Protein AF-A0A1G0CFB4-F1 (afdb_monomer_lite)

Structure (mmCIF, N/CA/C/O backbone):
data_AF-A0A1G0CFB4-F1
#
_entry.id   AF-A0A1G0CFB4-F1
#
loop_
_atom_site.group_PDB
_atom_site.id
_atom_site.type_symbol
_atom_site.label_atom_id
_atom_site.label_alt_id
_atom_site.label_comp_id
_atom_site.label_asym_id
_atom_site.label_entity_id
_atom_site.label_seq_id
_atom_site.pdbx_PDB_ins_code
_atom_site.Cartn_x
_atom_site.Cartn_y
_atom_site.Cartn_z
_atom_site.occupancy
_atom_site.B_iso_or_equiv
_atom_site.auth_seq_id
_atom_site.auth_comp_id
_atom_site.auth_asym_id
_atom_site.auth_atom_id
_atom_site.pdbx_PDB_model_num
ATOM 1 N N . MET A 1 1 ? 103.412 16.098 -111.604 1.00 54.41 1 MET A N 1
ATOM 2 C CA . MET A 1 1 ? 102.374 15.619 -110.676 1.00 54.41 1 MET A CA 1
ATOM 3 C C . MET A 1 1 ? 103.086 14.832 -109.592 1.00 54.41 1 MET A C 1
ATOM 5 O O . MET A 1 1 ? 103.770 13.873 -109.934 1.00 54.41 1 MET A O 1
ATOM 9 N N . THR A 1 2 ? 103.055 15.307 -108.349 1.00 63.88 2 THR A N 1
ATOM 10 C CA . THR A 1 2 ? 103.780 14.703 -107.213 1.00 63.88 2 THR A CA 1
ATOM 11 C C . THR A 1 2 ? 102.945 13.594 -106.557 1.00 63.88 2 THR A C 1
ATOM 13 O O . THR A 1 2 ? 101.726 13.545 -106.716 1.00 63.88 2 THR A O 1
ATOM 16 N N . GLU A 1 3 ? 103.589 12.658 -105.855 1.00 67.25 3 GLU A N 1
ATOM 17 C CA . GLU A 1 3 ? 102.940 11.480 -105.245 1.00 67.25 3 GLU A CA 1
ATOM 18 C C . GLU A 1 3 ? 101.782 11.855 -104.296 1.00 67.25 3 GLU A C 1
ATOM 20 O O . GLU A 1 3 ? 100.739 11.194 -104.272 1.00 67.25 3 GLU A O 1
ATOM 25 N N . ASP A 1 4 ? 101.915 12.990 -103.607 1.00 60.09 4 ASP A N 1
ATOM 26 C CA . ASP A 1 4 ? 100.883 13.546 -102.729 1.00 60.09 4 ASP A CA 1
ATOM 27 C C . ASP A 1 4 ? 99.649 14.047 -103.489 1.00 60.09 4 ASP A C 1
ATOM 29 O O . ASP A 1 4 ? 98.517 13.820 -103.054 1.00 60.09 4 ASP A O 1
ATOM 33 N N . GLU A 1 5 ? 99.822 14.648 -104.670 1.00 69.06 5 GLU A N 1
ATOM 34 C CA . GLU A 1 5 ? 98.694 15.052 -105.520 1.00 69.06 5 GLU A CA 1
ATOM 35 C C . GLU A 1 5 ? 97.897 13.829 -105.992 1.00 69.06 5 GLU A C 1
ATOM 37 O O . GLU A 1 5 ? 96.669 13.875 -106.075 1.00 69.06 5 GLU A O 1
ATOM 42 N N . LEU A 1 6 ? 98.584 12.712 -106.246 1.00 73.88 6 LEU A N 1
ATOM 43 C CA . LEU A 1 6 ? 97.991 11.439 -106.659 1.00 73.88 6 LEU A CA 1
ATOM 44 C C . LEU A 1 6 ? 97.187 10.787 -105.525 1.00 73.88 6 LEU A C 1
ATOM 46 O O . LEU A 1 6 ? 96.064 10.326 -105.751 1.00 73.88 6 LEU A O 1
ATOM 50 N N . ARG A 1 7 ? 97.716 10.808 -104.295 1.00 67.12 7 ARG A N 1
ATOM 51 C CA . ARG A 1 7 ? 97.017 10.316 -103.095 1.00 67.12 7 ARG A CA 1
ATOM 52 C C . ARG A 1 7 ? 95.783 11.142 -102.758 1.00 67.12 7 ARG A C 1
ATOM 54 O O . ARG A 1 7 ? 94.729 10.566 -102.495 1.00 67.12 7 ARG A O 1
ATOM 61 N N . ILE A 1 8 ? 95.876 12.470 -102.826 1.00 69.25 8 ILE A N 1
ATOM 62 C CA . ILE A 1 8 ? 94.733 13.361 -102.581 1.00 69.25 8 ILE A CA 1
ATOM 63 C C . ILE A 1 8 ? 93.640 13.139 -103.632 1.00 69.25 8 ILE A C 1
ATOM 65 O O . ILE A 1 8 ? 92.456 13.114 -103.294 1.00 69.25 8 ILE A O 1
ATOM 69 N N . LYS A 1 9 ? 94.012 12.915 -104.898 1.00 75.31 9 LYS A N 1
ATOM 70 C CA . LYS A 1 9 ? 93.048 12.603 -105.963 1.00 75.31 9 LYS A CA 1
ATOM 71 C C . LYS A 1 9 ? 92.351 11.262 -105.734 1.00 75.31 9 LYS A C 1
ATOM 73 O O . LYS A 1 9 ? 91.145 11.169 -105.946 1.00 75.31 9 LYS A O 1
ATOM 78 N N . LYS A 1 10 ? 93.089 10.250 -105.268 1.00 78.25 10 LYS A N 1
ATOM 79 C CA . LYS A 1 10 ? 92.543 8.923 -104.961 1.00 78.25 10 LYS A CA 1
ATOM 80 C C . LYS A 1 10 ? 91.599 8.952 -103.757 1.00 78.25 10 LYS A C 1
ATOM 82 O O . LYS A 1 10 ? 90.496 8.434 -103.851 1.00 78.25 10 LYS A O 1
ATOM 87 N N . LEU A 1 11 ? 91.980 9.637 -102.679 1.00 65.31 11 LEU A N 1
ATOM 88 C CA . LEU A 1 11 ? 91.122 9.816 -101.504 1.00 65.31 11 LEU A CA 1
ATOM 89 C C . LEU A 1 11 ? 89.862 10.621 -101.831 1.00 65.31 11 LEU A C 1
ATOM 91 O O . LEU A 1 11 ? 88.782 10.284 -101.359 1.00 65.31 11 LEU A O 1
ATOM 95 N N . ARG A 1 12 ? 89.966 11.653 -102.680 1.00 66.88 12 ARG A N 1
ATOM 96 C CA . ARG A 1 12 ? 88.783 12.376 -103.169 1.00 66.88 12 ARG A CA 1
ATOM 97 C C . ARG A 1 12 ? 87.876 11.490 -104.014 1.00 66.88 12 ARG A C 1
ATOM 99 O O . ARG A 1 12 ? 86.670 11.612 -103.876 1.00 66.88 12 ARG A O 1
ATOM 106 N N . LEU A 1 13 ? 88.433 10.600 -104.835 1.00 73.31 13 LEU A N 1
ATOM 107 C CA . LEU A 1 13 ? 87.653 9.630 -105.605 1.00 73.31 13 LEU A CA 1
ATOM 108 C C . LEU A 1 13 ? 86.959 8.602 -104.706 1.00 73.31 13 LEU A C 1
ATOM 110 O O . LEU A 1 13 ? 85.785 8.344 -104.923 1.00 73.31 13 LEU A O 1
ATOM 114 N N . GLU A 1 14 ? 87.632 8.074 -103.682 1.00 65.88 14 GLU A N 1
ATOM 115 C CA . GLU A 1 14 ? 87.033 7.131 -102.724 1.00 65.88 14 GLU A CA 1
ATOM 116 C C . GLU A 1 14 ? 85.949 7.803 -101.864 1.00 65.88 14 GLU A C 1
ATOM 118 O O . GLU A 1 14 ? 84.891 7.219 -101.629 1.00 65.88 14 GLU A O 1
ATOM 123 N N . ILE A 1 15 ? 86.156 9.060 -101.453 1.00 60.06 15 ILE A N 1
ATOM 124 C CA . ILE A 1 15 ? 85.138 9.854 -100.751 1.00 60.06 15 ILE A CA 1
ATOM 125 C C . ILE A 1 15 ? 83.969 10.191 -101.686 1.00 60.06 15 ILE A C 1
ATOM 127 O O . ILE A 1 15 ? 82.823 10.061 -101.268 1.00 60.06 15 ILE A O 1
ATOM 131 N N . ASP A 1 16 ? 84.218 10.557 -102.947 1.00 60.75 16 ASP A N 1
ATOM 132 C CA . ASP A 1 16 ? 83.159 10.780 -103.942 1.00 60.75 16 ASP A CA 1
ATOM 133 C C . ASP A 1 16 ? 82.424 9.486 -104.304 1.00 60.75 16 ASP A C 1
ATOM 135 O O . ASP A 1 16 ? 81.247 9.532 -104.644 1.00 60.75 16 ASP A O 1
ATOM 139 N N . GLU A 1 17 ? 83.073 8.326 -104.237 1.00 62.31 17 GLU A N 1
ATOM 140 C CA . GLU A 1 17 ? 82.456 7.024 -104.497 1.00 62.31 17 GLU A CA 1
ATOM 141 C C . GLU A 1 17 ? 81.592 6.563 -103.313 1.00 62.31 17 GLU A C 1
ATOM 143 O O . GLU A 1 17 ? 80.489 6.053 -103.514 1.00 62.31 17 GLU A O 1
ATOM 148 N N . LEU A 1 18 ? 82.016 6.860 -102.081 1.00 55.19 18 LEU A N 1
ATOM 149 C CA . LEU A 1 18 ? 81.208 6.682 -100.869 1.00 55.19 18 LEU A CA 1
ATOM 150 C C . LEU A 1 18 ? 80.058 7.703 -100.774 1.00 55.19 18 LEU A C 1
ATOM 152 O O . LEU A 1 18 ? 78.963 7.360 -100.321 1.00 55.19 18 LEU A O 1
ATOM 156 N N . ALA A 1 19 ? 80.275 8.938 -101.239 1.00 54.78 19 ALA A N 1
ATOM 157 C CA . ALA A 1 19 ? 79.271 10.003 -101.302 1.00 54.78 19 ALA A CA 1
ATOM 158 C C . ALA A 1 19 ? 78.344 9.881 -102.524 1.00 54.78 19 ALA A C 1
ATOM 160 O O . ALA A 1 19 ? 77.223 10.403 -102.506 1.00 54.78 19 ALA A O 1
ATOM 161 N N . LYS A 1 20 ? 78.743 9.124 -103.559 1.00 51.97 20 LYS A N 1
ATOM 162 C CA . LYS A 1 20 ? 77.873 8.636 -104.636 1.00 51.97 20 LYS A CA 1
ATOM 163 C C . LYS A 1 20 ? 76.916 7.585 -104.078 1.00 51.97 20 LYS A C 1
ATOM 165 O O . LYS A 1 20 ? 76.915 6.410 -104.423 1.00 51.97 20 LYS A O 1
ATOM 170 N N . SER A 1 21 ? 75.938 8.100 -103.339 1.00 51.91 21 SER A N 1
ATOM 171 C CA . SER A 1 21 ? 74.554 7.712 -103.548 1.00 51.91 21 SER A CA 1
ATOM 172 C C . SER A 1 21 ? 74.228 6.248 -103.213 1.00 51.91 21 SER A C 1
ATOM 174 O O . SER A 1 21 ? 73.329 5.652 -103.812 1.00 51.91 21 SER A O 1
ATOM 176 N N . SER A 1 22 ? 74.875 5.692 -102.188 1.00 51.44 22 SER A N 1
ATOM 177 C CA . SER A 1 22 ? 74.417 4.469 -101.509 1.00 51.44 22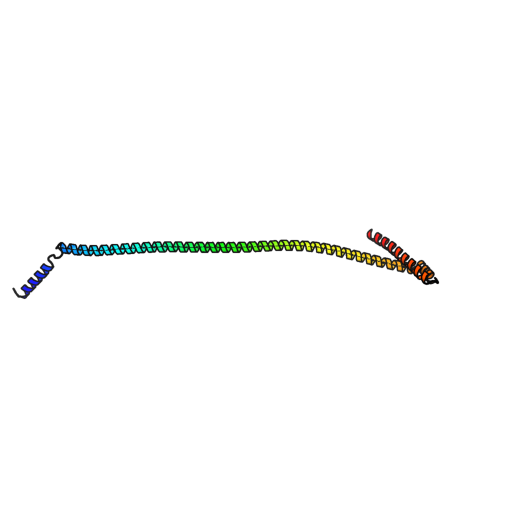 SER A CA 1
ATOM 178 C C . SER A 1 22 ? 72.998 4.624 -100.930 1.00 51.44 22 SER A C 1
ATOM 180 O O . SER A 1 22 ? 72.260 3.646 -100.848 1.00 51.44 22 SER A O 1
ATOM 182 N N . TRP A 1 23 ? 72.567 5.864 -100.666 1.00 50.31 23 TRP A N 1
ATOM 183 C CA . TRP A 1 23 ? 71.211 6.241 -100.245 1.00 50.31 23 TRP A CA 1
ATOM 184 C C . TRP A 1 23 ? 70.173 6.309 -101.376 1.00 50.31 23 TRP A C 1
ATOM 186 O O . TRP A 1 23 ? 68.984 6.312 -101.085 1.00 50.31 23 TRP A O 1
ATOM 196 N N . LYS A 1 24 ? 70.575 6.362 -102.659 1.00 52.91 24 LYS A N 1
ATOM 197 C CA . LYS A 1 24 ? 69.618 6.348 -103.792 1.00 52.91 24 LYS A CA 1
ATOM 198 C C . LYS A 1 24 ? 69.460 4.966 -104.425 1.00 52.91 24 LYS A C 1
ATOM 200 O O . LYS A 1 24 ? 68.798 4.840 -105.452 1.00 52.91 24 LYS A O 1
ATOM 205 N N . LYS A 1 25 ? 70.053 3.922 -103.833 1.00 55.38 25 LYS A N 1
ATOM 206 C CA . LYS A 1 25 ? 69.732 2.544 -104.213 1.00 55.38 25 LYS A CA 1
ATOM 207 C C . LYS A 1 25 ? 68.398 2.178 -103.552 1.00 55.38 25 LYS A C 1
ATOM 209 O O . LYS A 1 25 ? 68.316 2.236 -102.324 1.00 55.38 25 LYS A O 1
ATOM 214 N N . PRO A 1 26 ? 67.370 1.786 -104.325 1.00 58.84 26 PRO A N 1
ATOM 215 C CA . PRO A 1 26 ? 66.026 1.553 -103.796 1.00 58.84 26 PRO A CA 1
ATOM 216 C C . PRO A 1 26 ? 66.013 0.548 -102.633 1.00 58.84 26 PRO A C 1
ATOM 218 O O . PRO A 1 26 ? 65.295 0.757 -101.664 1.00 58.84 26 PRO A O 1
ATOM 221 N N . ALA A 1 27 ? 66.891 -0.460 -102.656 1.00 60.97 27 ALA A N 1
ATOM 222 C CA . ALA A 1 27 ? 66.994 -1.473 -101.604 1.00 60.97 27 ALA A CA 1
ATOM 223 C C . ALA A 1 27 ? 67.312 -0.914 -100.199 1.00 60.97 27 ALA A C 1
ATOM 225 O O . ALA A 1 27 ? 66.762 -1.396 -99.213 1.00 60.97 27 ALA A O 1
ATOM 226 N N . TYR A 1 28 ? 68.170 0.105 -100.081 1.00 57.97 28 TYR A N 1
ATOM 227 C CA . TYR A 1 28 ? 68.584 0.636 -98.772 1.00 57.97 28 TYR A CA 1
ATOM 228 C C . TYR A 1 28 ? 67.518 1.557 -98.162 1.00 57.97 28 TYR A C 1
ATOM 230 O O . TYR A 1 28 ? 67.261 1.511 -96.960 1.00 57.97 28 TYR A O 1
ATOM 238 N N . LEU A 1 29 ? 66.829 2.329 -99.010 1.00 58.81 29 LEU A N 1
ATOM 239 C CA . LEU A 1 29 ? 65.647 3.103 -98.622 1.00 58.81 29 LEU A CA 1
ATOM 240 C C . LEU A 1 29 ? 64.527 2.188 -98.119 1.00 58.81 29 LEU A C 1
ATOM 242 O O . LEU A 1 29 ? 63.934 2.480 -97.085 1.00 58.81 29 LEU A O 1
ATOM 246 N N . THR A 1 30 ? 64.283 1.054 -98.785 1.00 64.75 30 THR A N 1
ATOM 247 C CA . THR A 1 30 ? 63.298 0.064 -98.324 1.00 64.75 30 THR A CA 1
ATOM 248 C C . THR A 1 30 ? 63.648 -0.480 -96.940 1.00 64.75 30 THR A C 1
ATOM 250 O O . THR A 1 30 ? 62.772 -0.555 -96.082 1.00 64.75 30 THR A O 1
ATOM 253 N N . ILE A 1 31 ? 64.922 -0.796 -96.686 1.00 63.69 31 ILE A N 1
ATOM 254 C CA . ILE A 1 31 ? 65.371 -1.310 -95.384 1.00 63.69 31 ILE A CA 1
ATOM 255 C C . ILE A 1 31 ? 65.193 -0.254 -94.284 1.00 63.69 31 ILE A C 1
ATOM 257 O O . ILE A 1 31 ? 64.587 -0.552 -93.257 1.00 63.69 31 ILE A O 1
ATOM 261 N N . ILE A 1 32 ? 65.637 0.988 -94.497 1.00 59.53 32 ILE A N 1
ATOM 262 C CA . ILE A 1 32 ? 65.497 2.063 -93.498 1.00 59.53 32 ILE A CA 1
ATOM 263 C C . ILE A 1 32 ? 64.025 2.371 -93.215 1.00 59.53 32 ILE A C 1
ATOM 265 O O . ILE A 1 32 ? 63.628 2.454 -92.054 1.00 59.53 32 ILE A O 1
ATOM 269 N N . VAL A 1 33 ? 63.198 2.502 -94.256 1.00 63.19 33 VAL A N 1
ATOM 270 C CA . VAL A 1 33 ? 61.760 2.754 -94.094 1.00 63.19 33 VAL A CA 1
ATOM 271 C C . VAL A 1 33 ? 61.098 1.589 -93.362 1.00 63.19 33 VAL A C 1
ATOM 273 O O . VAL A 1 33 ? 60.295 1.831 -92.463 1.00 63.19 33 VAL A O 1
ATOM 276 N N . SER A 1 34 ? 61.472 0.340 -93.658 1.00 55.72 34 SER A N 1
ATOM 277 C CA . SER A 1 34 ? 60.951 -0.827 -92.936 1.00 55.72 34 SER A CA 1
ATOM 278 C C . SER A 1 34 ? 61.351 -0.822 -91.457 1.00 55.72 34 SER A C 1
ATOM 280 O O . SER A 1 34 ? 60.497 -1.034 -90.602 1.00 55.72 34 SER A O 1
ATOM 282 N N . ALA A 1 35 ? 62.600 -0.474 -91.130 1.00 62.25 35 ALA A N 1
ATOM 283 C CA . ALA A 1 35 ? 63.074 -0.394 -89.751 1.00 62.25 35 ALA A CA 1
ATOM 284 C C . ALA A 1 35 ? 62.366 0.722 -88.964 1.00 62.25 35 ALA A C 1
ATOM 286 O O . ALA A 1 35 ? 61.905 0.494 -87.847 1.00 62.25 35 ALA A O 1
ATOM 287 N N . ILE A 1 36 ? 62.205 1.906 -89.564 1.00 63.59 36 ILE A N 1
ATOM 288 C CA . ILE A 1 36 ? 61.459 3.022 -88.963 1.00 63.59 36 ILE A CA 1
ATOM 289 C C . ILE A 1 36 ? 59.983 2.645 -88.785 1.00 63.59 36 ILE A C 1
ATOM 291 O O . ILE A 1 36 ? 59.407 2.916 -87.734 1.00 63.59 36 ILE A O 1
ATOM 295 N N . THR A 1 37 ? 59.381 1.962 -89.762 1.00 62.78 37 THR A N 1
ATOM 296 C CA . THR A 1 37 ? 57.988 1.494 -89.677 1.00 62.78 37 THR A CA 1
ATOM 297 C C . THR A 1 37 ? 57.812 0.493 -88.537 1.00 62.78 37 THR A C 1
ATOM 299 O O . THR A 1 37 ? 56.858 0.611 -87.772 1.00 62.78 37 THR A O 1
ATOM 302 N N . VAL A 1 38 ? 58.752 -0.442 -88.359 1.00 64.06 38 VAL A N 1
ATOM 303 C CA . VAL A 1 38 ? 58.741 -1.392 -87.238 1.00 64.06 38 VAL A CA 1
ATOM 304 C C . VAL A 1 38 ? 58.855 -0.653 -85.903 1.00 64.06 38 VAL A C 1
ATOM 306 O O . VAL A 1 38 ? 58.020 -0.871 -85.029 1.00 64.06 38 VAL A O 1
ATOM 309 N N . ILE A 1 39 ? 59.800 0.280 -85.756 1.00 60.94 39 ILE A N 1
ATOM 310 C CA . ILE A 1 39 ? 59.975 1.061 -84.518 1.00 60.94 39 ILE A CA 1
ATOM 311 C C . ILE A 1 39 ? 58.713 1.873 -84.189 1.00 60.94 39 ILE A C 1
ATOM 313 O O . ILE A 1 39 ? 58.243 1.850 -83.051 1.00 60.94 39 ILE A O 1
ATOM 317 N N . ILE A 1 40 ? 58.123 2.539 -85.185 1.00 60.03 40 ILE A N 1
ATOM 318 C CA . ILE A 1 40 ? 56.875 3.295 -85.028 1.00 60.03 40 ILE A CA 1
ATOM 319 C C . ILE A 1 40 ? 55.722 2.356 -84.644 1.00 60.03 40 ILE A C 1
ATOM 321 O O . ILE A 1 40 ? 54.973 2.664 -83.720 1.00 60.03 40 ILE A O 1
ATOM 325 N N . SER A 1 41 ? 55.597 1.190 -85.287 1.00 61.38 41 SER A N 1
ATOM 326 C CA . SER A 1 41 ? 54.539 0.214 -84.987 1.00 61.38 41 SER A CA 1
ATOM 327 C C . SER A 1 41 ? 54.642 -0.367 -83.571 1.00 61.38 41 SER A C 1
ATOM 329 O O . SER A 1 41 ? 53.627 -0.481 -82.885 1.00 61.38 41 SER A O 1
ATOM 331 N N . VAL A 1 42 ? 55.860 -0.644 -83.089 1.00 65.19 42 VAL A N 1
ATOM 332 C CA . VAL A 1 42 ? 56.112 -1.080 -81.707 1.00 65.19 42 VAL A CA 1
ATOM 333 C C . VAL A 1 42 ? 55.785 0.045 -80.724 1.00 65.19 42 VAL A C 1
ATOM 335 O O . VAL A 1 42 ? 55.123 -0.199 -79.717 1.00 65.19 42 VAL A O 1
ATOM 338 N N . GLY A 1 43 ? 56.167 1.288 -81.038 1.00 58.75 43 GLY A N 1
ATOM 339 C CA . GLY A 1 43 ? 55.815 2.465 -80.241 1.00 58.75 43 GLY A CA 1
ATOM 340 C C . GLY A 1 43 ? 54.301 2.667 -80.120 1.00 58.75 43 GLY A C 1
ATOM 341 O O . GLY A 1 43 ? 53.791 2.839 -79.015 1.00 58.75 43 GLY A O 1
ATOM 342 N N . PHE A 1 44 ? 53.560 2.569 -81.228 1.00 64.06 44 PHE A N 1
ATOM 343 C CA . PHE A 1 44 ? 52.095 2.620 -81.209 1.00 64.06 44 PHE A CA 1
ATOM 344 C C . PHE A 1 44 ? 51.486 1.452 -80.425 1.00 64.06 44 PHE A C 1
ATOM 346 O O . PHE A 1 44 ? 50.565 1.680 -79.645 1.00 64.06 44 PHE A O 1
ATOM 353 N N . GLY A 1 45 ? 52.011 0.231 -80.571 1.00 66.38 45 GLY A N 1
ATOM 354 C CA . GLY A 1 45 ? 51.559 -0.940 -79.814 1.00 66.38 45 GLY A CA 1
ATOM 355 C C . GLY A 1 45 ? 51.725 -0.771 -78.301 1.00 66.38 45 GLY A C 1
ATOM 356 O O . GLY A 1 45 ? 50.788 -1.031 -77.550 1.00 66.38 45 GLY A O 1
ATOM 357 N N . LEU A 1 46 ? 52.872 -0.252 -77.852 1.00 63.41 46 LEU A N 1
ATOM 358 C CA . LEU A 1 46 ? 53.120 0.048 -76.438 1.00 63.41 46 LEU A CA 1
ATOM 359 C C . LEU A 1 46 ? 52.206 1.162 -75.919 1.00 63.41 46 LEU A C 1
ATOM 361 O O . LEU A 1 46 ? 51.648 1.032 -74.836 1.00 63.41 46 LEU A O 1
ATOM 365 N N . VAL A 1 47 ? 51.991 2.232 -76.690 1.00 68.38 47 VAL A N 1
ATOM 366 C CA . VAL A 1 47 ? 51.061 3.308 -76.301 1.00 68.38 47 VAL A CA 1
ATOM 367 C C . VAL A 1 47 ? 49.629 2.785 -76.169 1.00 68.38 47 VAL A C 1
ATOM 369 O O . VAL A 1 47 ? 48.935 3.155 -75.224 1.00 68.38 47 VAL A O 1
ATOM 372 N N . GLN A 1 48 ? 49.179 1.917 -77.079 1.00 68.88 48 GLN A N 1
ATOM 373 C CA . GLN A 1 48 ? 47.858 1.287 -76.984 1.00 68.88 48 GLN A CA 1
ATOM 374 C C . GLN A 1 48 ? 47.771 0.345 -75.778 1.00 68.88 48 GLN A C 1
ATOM 376 O O . GLN A 1 48 ? 46.790 0.397 -75.042 1.00 68.88 48 GLN A O 1
ATOM 381 N N . TYR A 1 49 ? 48.820 -0.441 -75.520 1.00 72.50 49 TYR A N 1
ATOM 382 C CA . TYR A 1 49 ? 48.913 -1.299 -74.341 1.00 72.50 49 TYR A CA 1
ATOM 383 C C . TYR A 1 49 ? 48.823 -0.494 -73.038 1.00 72.50 49 TYR A C 1
ATOM 385 O O . TYR A 1 49 ? 47.991 -0.798 -72.189 1.00 72.50 49 TYR A O 1
ATOM 393 N N . TYR A 1 50 ? 49.608 0.580 -72.895 1.00 68.38 50 TYR A N 1
ATOM 394 C CA . TYR A 1 50 ? 49.555 1.428 -71.703 1.00 68.38 50 TYR A CA 1
ATOM 395 C C . TYR A 1 50 ? 48.200 2.116 -71.542 1.00 68.38 50 TYR A C 1
ATOM 397 O O . TYR A 1 50 ? 47.686 2.157 -70.430 1.00 68.38 50 TYR A O 1
ATOM 405 N N . LYS A 1 51 ? 47.575 2.586 -72.631 1.00 72.50 51 LYS A N 1
ATOM 406 C CA . LYS A 1 51 ? 46.206 3.126 -72.580 1.00 72.50 51 LYS A CA 1
ATOM 407 C C . LYS A 1 51 ? 45.190 2.084 -72.115 1.00 72.50 51 LYS A C 1
ATOM 409 O O . LYS A 1 51 ? 44.306 2.411 -71.333 1.00 72.50 51 LYS A O 1
ATOM 414 N N . GLN A 1 52 ? 45.312 0.846 -72.584 1.00 79.19 52 GLN A N 1
ATOM 415 C CA . GLN A 1 52 ? 44.405 -0.237 -72.217 1.00 79.19 52 GLN A CA 1
ATOM 416 C C . GLN A 1 52 ? 44.575 -0.651 -70.749 1.00 79.19 52 GLN A C 1
ATOM 418 O O . GLN A 1 52 ? 43.582 -0.828 -70.046 1.00 79.19 52 GLN A O 1
ATOM 423 N N . VAL A 1 53 ? 45.818 -0.758 -70.273 1.00 79.75 53 VAL A N 1
ATOM 424 C CA . VAL A 1 53 ? 46.125 -1.040 -68.862 1.00 79.75 53 VAL A CA 1
ATOM 425 C C . VAL A 1 53 ? 45.620 0.087 -67.960 1.00 79.75 53 VAL A C 1
ATOM 427 O O . VAL A 1 53 ? 45.008 -0.181 -66.931 1.00 79.75 53 VAL A O 1
ATOM 430 N N . ASP A 1 54 ? 45.814 1.345 -68.357 1.00 75.81 54 ASP A N 1
ATOM 431 C CA . ASP A 1 54 ? 45.342 2.501 -67.590 1.00 75.81 54 ASP A CA 1
ATOM 432 C C . ASP A 1 54 ? 43.806 2.536 -67.507 1.00 75.81 54 ASP A C 1
ATOM 434 O O . ASP A 1 54 ? 43.240 2.671 -66.426 1.00 75.81 54 ASP A O 1
ATOM 438 N N . GLN A 1 55 ? 43.110 2.270 -68.618 1.00 80.12 55 GLN A N 1
ATOM 439 C CA . GLN A 1 55 ? 41.648 2.136 -68.625 1.00 80.12 55 GLN A CA 1
ATOM 440 C C . GLN A 1 55 ? 41.146 1.002 -67.719 1.00 80.12 55 GLN A C 1
ATOM 442 O O . GLN A 1 55 ? 40.156 1.183 -67.010 1.00 80.12 55 GLN A O 1
ATOM 447 N N . GLN A 1 56 ? 41.821 -0.151 -67.704 1.00 78.75 56 GLN A N 1
ATOM 448 C CA . GLN A 1 56 ? 41.470 -1.260 -66.808 1.00 78.75 56 GLN A CA 1
ATOM 449 C C . GLN A 1 56 ? 41.700 -0.909 -65.334 1.00 78.75 56 GLN A C 1
ATOM 451 O O . GLN A 1 56 ? 40.870 -1.239 -64.482 1.00 78.75 56 GLN A O 1
ATOM 456 N N . ASN A 1 57 ? 42.792 -0.210 -65.027 1.00 76.75 57 ASN A N 1
ATOM 457 C CA . ASN A 1 57 ? 43.082 0.245 -63.672 1.00 76.75 57 ASN A CA 1
ATOM 458 C C . ASN A 1 57 ? 42.044 1.268 -63.196 1.00 76.75 57 ASN A C 1
ATOM 460 O O . ASN A 1 57 ? 41.537 1.133 -62.084 1.00 76.75 57 ASN A O 1
ATOM 464 N N . VAL A 1 58 ? 41.657 2.225 -64.045 1.00 82.06 58 VAL A N 1
ATOM 465 C CA . VAL A 1 58 ? 40.603 3.208 -63.741 1.00 82.06 58 VAL A CA 1
ATOM 466 C C . VAL A 1 58 ? 39.266 2.519 -63.451 1.00 82.06 58 VAL A C 1
ATOM 468 O O . VAL A 1 58 ? 38.644 2.809 -62.433 1.00 82.06 58 VAL A O 1
ATOM 471 N N . GLN A 1 59 ? 38.851 1.552 -64.276 1.00 83.44 59 GLN A N 1
ATOM 472 C CA . GLN A 1 59 ? 37.616 0.787 -64.041 1.00 83.44 59 GLN A CA 1
ATOM 473 C C . GLN A 1 59 ? 37.663 -0.018 -62.736 1.00 83.44 59 GLN A C 1
ATOM 475 O O . GLN A 1 59 ? 36.665 -0.120 -62.020 1.00 83.44 59 GLN A O 1
ATOM 480 N N . THR A 1 60 ? 38.825 -0.588 -62.416 1.00 79.75 60 THR A N 1
ATOM 481 C CA . THR A 1 60 ? 39.022 -1.354 -61.180 1.00 79.75 60 THR A CA 1
ATOM 482 C C . THR A 1 60 ? 38.939 -0.446 -59.954 1.00 79.75 60 THR A C 1
ATOM 484 O O . THR A 1 60 ? 38.272 -0.800 -58.983 1.00 79.75 60 THR A O 1
ATOM 487 N N . ILE A 1 61 ? 39.553 0.740 -60.007 1.00 73.69 61 ILE A N 1
ATOM 488 C CA . ILE A 1 61 ? 39.475 1.743 -58.937 1.00 73.69 61 ILE A CA 1
ATOM 489 C C . ILE A 1 61 ? 38.028 2.214 -58.751 1.00 73.69 61 ILE A C 1
ATOM 491 O O . ILE A 1 61 ? 37.539 2.198 -57.625 1.00 73.69 61 ILE A O 1
ATOM 495 N N . GLU A 1 62 ? 37.308 2.531 -59.832 1.00 85.50 62 GLU A N 1
ATOM 496 C CA . GLU A 1 62 ? 35.904 2.960 -59.759 1.00 85.50 62 GLU A CA 1
ATOM 497 C C . GLU A 1 62 ? 35.006 1.880 -59.126 1.00 85.50 62 GLU A C 1
ATOM 499 O O . GLU A 1 62 ? 34.124 2.176 -58.316 1.00 85.50 62 GLU A O 1
ATOM 504 N N . LYS A 1 63 ? 35.244 0.603 -59.453 1.00 88.25 63 LYS A N 1
ATOM 505 C CA . LYS A 1 63 ? 34.522 -0.519 -58.841 1.00 88.25 63 LYS A CA 1
ATOM 506 C C . LYS A 1 63 ? 34.818 -0.636 -57.341 1.00 88.25 63 LYS A C 1
ATOM 508 O O . LYS A 1 63 ? 33.885 -0.794 -56.557 1.00 88.25 63 LYS A O 1
ATOM 513 N N . LEU A 1 64 ? 36.086 -0.529 -56.942 1.00 79.94 64 LEU A N 1
ATOM 514 C CA . LEU A 1 64 ? 36.497 -0.585 -55.535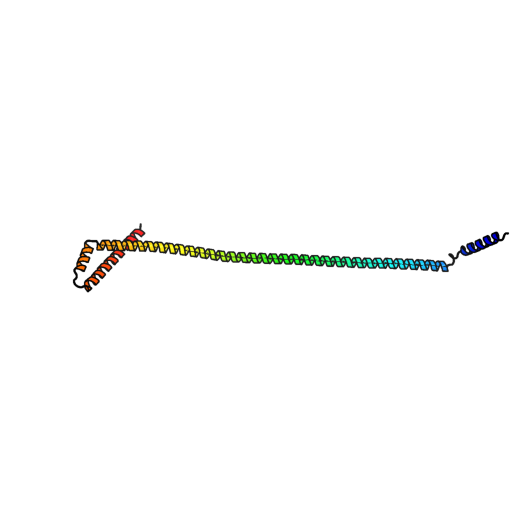 1.00 79.94 64 LEU A CA 1
ATOM 515 C C . LEU A 1 64 ? 35.954 0.599 -54.721 1.00 79.94 64 LEU A C 1
ATOM 517 O O . LEU A 1 64 ? 35.604 0.430 -53.554 1.00 79.94 64 LEU A O 1
ATOM 521 N N . GLU A 1 65 ? 35.857 1.788 -55.317 1.00 80.56 65 GLU A N 1
ATOM 522 C CA . GLU A 1 65 ? 35.235 2.953 -54.680 1.00 80.56 65 GLU A CA 1
ATOM 523 C C . GLU A 1 65 ? 33.736 2.736 -54.449 1.00 80.56 65 GLU A C 1
ATOM 525 O O . GLU A 1 65 ? 33.262 2.955 -53.334 1.00 80.56 65 GLU A O 1
ATOM 530 N N . LYS A 1 66 ? 33.012 2.200 -55.442 1.00 86.31 66 LYS A N 1
ATOM 531 C CA . LYS A 1 66 ? 31.590 1.838 -55.292 1.00 86.31 66 LYS A CA 1
ATOM 532 C C . LYS A 1 66 ? 31.369 0.767 -54.223 1.00 86.31 66 LYS A C 1
ATOM 534 O O . LYS A 1 66 ? 30.465 0.903 -53.405 1.00 86.31 66 LYS A O 1
ATOM 539 N N . GLU A 1 67 ? 32.193 -0.281 -54.196 1.00 85.25 67 GLU A N 1
ATOM 540 C CA . GLU A 1 67 ? 32.119 -1.318 -53.156 1.00 85.25 67 GLU A CA 1
ATOM 541 C C . GLU A 1 67 ? 32.401 -0.737 -51.763 1.00 85.25 67 GLU A C 1
ATOM 543 O O . GLU A 1 67 ? 31.671 -1.025 -50.816 1.00 85.25 67 GLU A O 1
ATOM 548 N N . ARG A 1 68 ? 33.404 0.141 -51.631 1.00 80.12 68 ARG A N 1
ATOM 549 C CA . ARG A 1 68 ? 33.697 0.834 -50.369 1.00 80.12 68 ARG A CA 1
ATOM 550 C C . ARG A 1 68 ? 32.515 1.688 -49.905 1.00 80.12 68 ARG A C 1
ATOM 552 O O . ARG A 1 68 ? 32.201 1.685 -48.714 1.00 80.12 68 ARG A O 1
ATOM 559 N N . ASP A 1 69 ? 31.894 2.441 -50.804 1.00 86.44 69 ASP A N 1
ATOM 560 C CA . ASP A 1 69 ? 30.771 3.306 -50.449 1.00 86.44 69 ASP A CA 1
ATOM 561 C C . ASP A 1 69 ? 29.516 2.497 -50.091 1.00 86.44 69 ASP A C 1
ATOM 563 O O . ASP A 1 69 ? 28.848 2.842 -49.116 1.00 86.44 69 ASP A O 1
ATOM 567 N N . ASN A 1 70 ? 29.271 1.360 -50.753 1.00 86.00 70 ASN A N 1
ATOM 568 C CA . ASN A 1 70 ? 28.232 0.408 -50.344 1.00 86.00 70 ASN A CA 1
ATOM 569 C C . ASN A 1 70 ? 28.484 -0.143 -48.931 1.00 86.00 70 ASN A C 1
ATOM 571 O O . ASN A 1 70 ? 27.581 -0.126 -48.102 1.00 86.00 70 ASN A O 1
ATOM 575 N N . VAL A 1 71 ? 29.718 -0.548 -48.610 1.00 85.06 71 VAL A N 1
ATOM 576 C CA . VAL A 1 71 ? 30.068 -1.034 -47.260 1.00 85.06 71 VAL A CA 1
ATOM 577 C C . VAL A 1 71 ? 29.879 0.055 -46.196 1.00 85.06 71 VAL A C 1
ATOM 579 O O . VAL A 1 71 ? 29.435 -0.227 -45.082 1.00 85.06 71 VAL A O 1
ATOM 582 N N . LYS A 1 72 ? 30.197 1.319 -46.509 1.00 87.12 72 LYS A N 1
ATOM 583 C CA . LYS A 1 72 ? 29.928 2.444 -45.595 1.00 87.12 72 LYS A CA 1
ATOM 584 C C . LYS A 1 72 ? 28.433 2.659 -45.380 1.00 87.12 72 LYS A C 1
ATOM 586 O O . LYS A 1 72 ? 28.038 2.923 -44.247 1.00 87.12 72 LYS A O 1
ATOM 591 N N . LEU A 1 73 ? 27.635 2.560 -46.445 1.00 87.31 73 LEU A N 1
ATOM 592 C CA . LEU A 1 73 ? 26.181 2.681 -46.379 1.00 87.31 73 LEU A CA 1
ATOM 593 C C . LEU A 1 73 ? 25.592 1.575 -45.492 1.00 87.31 73 LEU A C 1
ATOM 595 O O . LEU A 1 73 ? 24.890 1.879 -44.535 1.00 87.31 73 LEU A O 1
ATOM 599 N N . GLU A 1 74 ? 25.981 0.318 -45.722 1.00 86.50 74 GLU A N 1
ATOM 600 C CA . GLU A 1 74 ? 25.551 -0.828 -44.910 1.00 86.50 74 GLU A CA 1
ATOM 601 C C . GLU A 1 74 ? 25.931 -0.668 -43.433 1.00 86.50 74 GLU A C 1
ATOM 603 O O . GLU A 1 74 ? 25.133 -0.962 -42.541 1.00 86.50 74 GLU A O 1
ATOM 608 N N . LYS A 1 75 ? 27.139 -0.163 -43.149 1.00 88.19 75 LYS A N 1
ATOM 609 C CA . LYS A 1 75 ? 27.565 0.113 -41.772 1.00 88.19 75 LYS A CA 1
ATOM 610 C C . LYS A 1 75 ? 26.706 1.199 -41.120 1.00 88.19 75 LYS A C 1
ATOM 612 O O . LYS A 1 75 ? 26.321 1.052 -39.963 1.00 88.19 75 LYS A O 1
ATOM 617 N N . HIS A 1 76 ? 26.409 2.270 -41.849 1.00 86.88 76 HIS A N 1
ATOM 618 C CA . HIS A 1 76 ? 25.558 3.352 -41.363 1.00 86.88 76 HIS A CA 1
ATOM 619 C C . HIS A 1 76 ? 24.122 2.869 -41.103 1.00 86.88 76 HIS A C 1
ATOM 621 O O . HIS A 1 76 ? 23.549 3.176 -40.058 1.00 86.88 76 HIS A O 1
ATOM 627 N N . ASP A 1 77 ? 23.568 2.041 -41.988 1.00 88.75 77 ASP A N 1
ATOM 628 C CA . ASP A 1 77 ? 22.245 1.438 -41.808 1.00 88.75 77 ASP A CA 1
ATOM 629 C C . ASP A 1 77 ? 22.209 0.491 -40.597 1.00 88.75 77 ASP A C 1
ATOM 631 O O . ASP A 1 77 ? 21.250 0.505 -39.821 1.00 88.75 77 ASP A O 1
ATOM 635 N N . ALA A 1 78 ? 23.280 -0.276 -40.365 1.00 84.38 78 ALA A N 1
ATOM 636 C CA . ALA A 1 78 ? 23.419 -1.112 -39.175 1.00 84.38 78 ALA A CA 1
ATOM 637 C C . ALA A 1 78 ? 23.511 -0.284 -37.877 1.00 84.38 78 ALA A C 1
ATOM 639 O O . ALA A 1 78 ? 22.929 -0.664 -36.858 1.00 84.38 78 ALA A O 1
ATOM 640 N N . GLU A 1 79 ? 24.207 0.857 -37.901 1.00 89.25 79 GLU A N 1
ATOM 641 C CA . GLU A 1 79 ? 24.282 1.789 -36.769 1.00 89.25 79 GLU A CA 1
ATOM 642 C C . GLU A 1 79 ? 22.916 2.431 -36.471 1.00 89.25 79 GLU A C 1
ATOM 644 O O . GLU A 1 79 ? 22.515 2.490 -35.305 1.00 89.25 79 GLU A O 1
ATOM 649 N N . ILE A 1 80 ? 22.156 2.826 -37.502 1.00 91.12 80 ILE A N 1
ATOM 650 C CA . ILE A 1 80 ? 20.776 3.316 -37.348 1.00 91.12 80 ILE A CA 1
ATOM 651 C C . ILE A 1 80 ? 19.881 2.232 -36.748 1.00 91.12 80 ILE A C 1
ATOM 653 O O . ILE A 1 80 ? 19.169 2.501 -35.779 1.00 91.12 80 ILE A O 1
ATOM 657 N N . ALA A 1 81 ? 19.922 1.009 -37.285 1.00 86.31 81 ALA A N 1
ATOM 658 C CA . ALA A 1 81 ? 19.116 -0.098 -36.780 1.00 86.31 81 ALA A CA 1
ATOM 659 C C . ALA A 1 81 ? 19.429 -0.378 -35.304 1.00 86.31 81 ALA A C 1
ATOM 661 O O . ALA A 1 81 ? 18.518 -0.518 -34.488 1.00 86.31 81 ALA A O 1
ATOM 662 N N . LYS A 1 82 ? 20.715 -0.380 -34.927 1.00 88.69 82 LYS A N 1
ATOM 663 C CA . LYS A 1 82 ? 21.137 -0.531 -33.531 1.00 88.69 82 LYS A CA 1
ATOM 664 C C . LYS A 1 82 ? 20.575 0.583 -32.642 1.00 88.69 82 LYS A C 1
ATOM 666 O O . LYS A 1 82 ? 20.015 0.282 -31.590 1.00 88.69 82 LYS A O 1
ATOM 671 N N . ALA A 1 83 ? 20.675 1.844 -33.064 1.00 89.00 83 ALA A N 1
ATOM 672 C CA . ALA A 1 83 ? 20.131 2.973 -32.309 1.00 89.00 83 ALA A CA 1
ATOM 673 C C . ALA A 1 83 ? 18.601 2.884 -32.145 1.00 89.00 83 ALA A C 1
ATOM 675 O O . ALA A 1 83 ? 18.074 3.181 -31.073 1.00 89.00 83 ALA A O 1
ATOM 676 N N . GLN A 1 84 ? 17.884 2.426 -33.176 1.00 87.62 84 GLN A N 1
ATOM 677 C CA . GLN A 1 84 ? 16.438 2.188 -33.110 1.00 87.62 84 GLN A CA 1
ATOM 678 C C . GLN A 1 84 ? 16.080 1.076 -32.117 1.00 87.62 84 GLN A C 1
ATOM 680 O O . GLN A 1 84 ? 15.146 1.243 -31.333 1.00 87.62 84 GLN A O 1
ATOM 685 N N . TYR A 1 85 ? 16.839 -0.025 -32.093 1.00 86.69 85 TYR A N 1
ATOM 686 C CA . TYR A 1 85 ? 16.648 -1.085 -31.099 1.00 86.69 85 TYR A CA 1
ATOM 687 C C . TYR A 1 85 ? 16.909 -0.595 -29.671 1.00 86.69 85 TYR A C 1
ATOM 689 O O . TYR A 1 85 ? 16.124 -0.892 -28.773 1.00 86.69 85 TYR A O 1
ATOM 697 N N . GLU A 1 86 ? 17.967 0.188 -29.449 1.00 88.75 86 GLU A N 1
ATOM 698 C CA . GLU A 1 86 ? 18.257 0.764 -28.130 1.00 88.75 86 GLU A CA 1
ATOM 699 C C . GLU A 1 86 ? 17.148 1.718 -27.655 1.00 88.75 86 GLU A C 1
ATOM 701 O O . GLU A 1 86 ? 16.795 1.712 -26.474 1.00 88.75 86 GLU A O 1
ATOM 706 N N . LEU A 1 87 ? 16.566 2.514 -28.560 1.00 91.94 87 LEU A N 1
ATOM 707 C CA . LEU A 1 87 ? 15.407 3.357 -28.249 1.00 91.94 87 LEU A CA 1
ATOM 708 C C . LEU A 1 87 ? 14.171 2.522 -27.896 1.00 91.94 87 LEU A C 1
ATOM 710 O O . LEU A 1 87 ? 13.522 2.807 -26.893 1.00 91.94 87 LEU A O 1
ATOM 714 N N . LEU A 1 88 ? 13.887 1.463 -28.658 1.00 90.00 88 LEU A N 1
ATOM 715 C CA . LEU A 1 88 ? 12.756 0.570 -28.396 1.00 90.00 88 LEU A CA 1
ATOM 716 C C . LEU A 1 88 ? 12.862 -0.112 -27.024 1.00 90.00 88 LEU A C 1
ATOM 718 O O . LEU A 1 88 ? 11.864 -0.218 -26.308 1.00 90.00 88 LEU A O 1
ATOM 722 N N . ILE A 1 89 ? 14.066 -0.548 -26.639 1.00 89.00 89 ILE A N 1
ATOM 723 C CA . ILE A 1 89 ? 14.323 -1.124 -25.311 1.00 89.00 89 ILE A CA 1
ATOM 724 C C . ILE A 1 89 ? 14.013 -0.089 -24.226 1.00 89.00 89 ILE A C 1
ATOM 726 O O . ILE A 1 89 ? 13.236 -0.377 -23.319 1.00 89.00 89 ILE A O 1
ATOM 730 N N . LYS A 1 90 ? 14.532 1.139 -24.356 1.00 90.94 90 LYS A N 1
ATOM 731 C CA . LYS A 1 90 ? 14.276 2.220 -23.388 1.00 90.94 90 LYS A CA 1
ATOM 732 C C . LYS A 1 90 ? 12.794 2.574 -23.271 1.00 90.94 90 LYS A C 1
ATOM 734 O O . LYS A 1 90 ? 12.311 2.818 -22.166 1.00 90.94 90 LYS A O 1
ATOM 739 N N . ASP A 1 91 ? 12.067 2.607 -24.385 1.00 88.38 91 ASP A N 1
ATOM 740 C CA . ASP A 1 91 ? 10.626 2.877 -24.376 1.00 88.38 91 ASP A CA 1
ATOM 741 C C . ASP A 1 91 ? 9.840 1.743 -23.706 1.00 88.38 91 ASP A C 1
ATOM 743 O O . ASP A 1 91 ? 8.895 2.006 -22.958 1.00 88.38 91 ASP A O 1
ATOM 747 N N . THR A 1 92 ? 10.272 0.496 -23.905 1.00 87.81 92 THR A N 1
ATOM 748 C CA . THR A 1 92 ? 9.683 -0.678 -23.245 1.00 87.81 92 THR A CA 1
ATOM 749 C C . THR A 1 92 ? 9.922 -0.634 -21.735 1.00 87.81 92 THR A C 1
ATOM 751 O O . THR A 1 92 ? 8.966 -0.714 -20.966 1.00 87.81 92 THR A O 1
ATOM 754 N N . GLU A 1 93 ? 11.162 -0.399 -21.295 1.00 90.19 93 GLU A N 1
ATOM 755 C CA . GLU A 1 93 ? 11.507 -0.247 -19.872 1.00 90.19 93 GLU A CA 1
ATOM 756 C C . GLU A 1 93 ? 10.711 0.891 -19.217 1.00 90.19 93 GLU A C 1
ATOM 758 O O . GLU A 1 93 ? 10.177 0.756 -18.113 1.00 90.19 93 GLU A O 1
ATOM 763 N N . LYS A 1 94 ? 10.568 2.023 -19.915 1.00 93.25 94 LYS A N 1
ATOM 764 C CA . LYS A 1 94 ? 9.764 3.153 -19.441 1.00 93.25 94 LYS A CA 1
ATOM 765 C C . LYS A 1 94 ? 8.290 2.776 -19.284 1.00 93.25 94 LYS A C 1
ATOM 767 O O . LYS A 1 94 ? 7.676 3.172 -18.291 1.00 93.25 94 LYS A O 1
ATOM 772 N N . ALA A 1 95 ? 7.721 2.032 -20.233 1.00 90.31 95 ALA A N 1
ATOM 773 C CA . ALA A 1 95 ? 6.341 1.561 -20.154 1.00 90.31 95 ALA A CA 1
ATOM 774 C C . ALA A 1 95 ? 6.139 0.588 -18.979 1.00 90.31 95 ALA A C 1
ATOM 776 O O . ALA A 1 95 ? 5.172 0.730 -18.226 1.00 90.31 95 ALA A O 1
ATOM 777 N N . GLU A 1 96 ? 7.078 -0.334 -18.757 1.00 91.81 96 GLU A N 1
ATOM 778 C CA . GLU A 1 96 ? 7.054 -1.257 -17.616 1.00 91.81 96 GLU A CA 1
ATOM 779 C C . GLU A 1 96 ? 7.107 -0.513 -16.277 1.00 91.81 96 GLU A C 1
ATOM 781 O O . GLU A 1 96 ? 6.289 -0.774 -15.390 1.00 91.81 96 GLU A O 1
ATOM 786 N N . ILE A 1 97 ? 7.999 0.476 -16.144 1.00 93.69 97 ILE A N 1
ATOM 787 C CA . ILE A 1 97 ? 8.092 1.327 -14.948 1.00 93.69 97 ILE A CA 1
ATOM 788 C C . ILE A 1 97 ? 6.780 2.087 -14.718 1.00 93.69 97 ILE A C 1
ATOM 790 O O . ILE A 1 97 ? 6.291 2.153 -13.589 1.00 93.69 97 ILE A O 1
ATOM 794 N N . GLN A 1 98 ? 6.174 2.646 -15.769 1.00 93.75 98 GLN A N 1
ATOM 795 C CA . GLN A 1 98 ? 4.888 3.344 -15.656 1.00 93.75 98 GLN A CA 1
ATOM 796 C C . GLN A 1 98 ? 3.760 2.407 -15.212 1.00 93.75 98 GLN A C 1
ATOM 798 O O . GLN A 1 98 ? 2.925 2.790 -14.387 1.00 93.75 98 GLN A O 1
ATOM 803 N N . GLN A 1 99 ? 3.744 1.174 -15.715 1.00 93.50 99 GLN A N 1
ATOM 804 C CA . GLN A 1 99 ? 2.756 0.177 -15.327 1.00 93.50 99 GLN A CA 1
ATOM 805 C C . GLN A 1 99 ? 2.944 -0.273 -13.874 1.00 93.50 99 GLN A C 1
ATOM 807 O O . GLN A 1 99 ? 1.962 -0.343 -13.129 1.00 93.50 99 GLN A O 1
ATOM 812 N N . GLN A 1 100 ? 4.185 -0.496 -13.438 1.00 94.75 100 GLN A N 1
ATOM 813 C CA . GLN A 1 100 ? 4.496 -0.776 -12.035 1.00 94.75 100 GLN A CA 1
ATOM 814 C C . GLN A 1 100 ? 4.067 0.384 -11.131 1.00 94.75 100 GLN A C 1
ATOM 816 O O . GLN A 1 100 ? 3.381 0.159 -10.137 1.00 94.75 100 GLN A O 1
ATOM 821 N N . LEU A 1 101 ? 4.370 1.631 -11.508 1.00 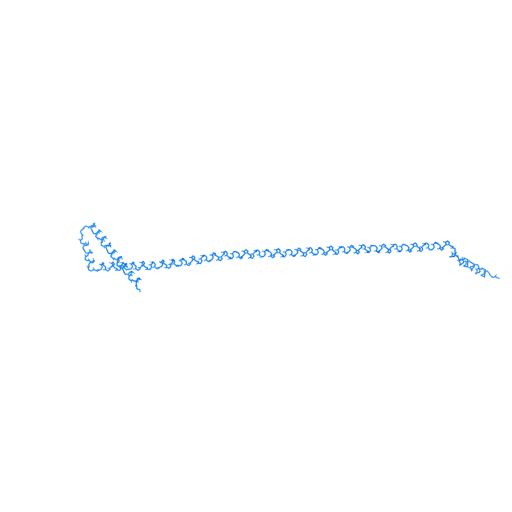95.94 101 LEU A N 1
ATOM 822 C CA . LEU A 1 101 ? 3.964 2.818 -10.752 1.00 95.94 101 LEU A CA 1
ATOM 823 C C . LEU A 1 101 ? 2.437 2.915 -10.614 1.00 95.94 101 LEU A C 1
ATOM 825 O O . LEU A 1 101 ? 1.928 3.245 -9.543 1.00 95.94 101 LEU A O 1
ATOM 829 N N . LEU A 1 102 ? 1.691 2.595 -11.676 1.00 96.00 102 LEU A N 1
ATOM 830 C CA . LEU A 1 102 ? 0.230 2.575 -11.643 1.00 96.00 102 LEU A CA 1
ATOM 831 C C . LEU A 1 102 ? -0.307 1.521 -10.665 1.00 96.00 102 LEU A C 1
ATOM 833 O O . LEU A 1 102 ? -1.247 1.803 -9.918 1.00 96.00 102 LEU A O 1
ATOM 837 N N . VAL A 1 103 ? 0.272 0.317 -10.663 1.00 95.75 103 VAL A N 1
ATOM 838 C CA . VAL A 1 103 ? -0.110 -0.760 -9.736 1.00 95.75 103 VAL A CA 1
ATOM 839 C C . VAL A 1 103 ? 0.200 -0.359 -8.294 1.00 95.75 103 VAL A C 1
ATOM 841 O O . VAL A 1 103 ? -0.694 -0.423 -7.448 1.00 95.75 103 VAL A O 1
ATOM 844 N N . THR A 1 104 ? 1.409 0.140 -8.032 1.00 95.62 104 THR A N 1
ATOM 845 C CA . THR A 1 104 ? 1.831 0.612 -6.706 1.00 95.62 104 THR A CA 1
ATOM 846 C C . THR A 1 104 ? 0.932 1.740 -6.198 1.00 95.62 104 THR A C 1
ATOM 848 O O . THR A 1 104 ? 0.484 1.706 -5.055 1.00 95.62 104 THR A O 1
ATOM 851 N N . ASN A 1 105 ? 0.571 2.705 -7.049 1.00 96.50 105 ASN A N 1
ATOM 852 C CA . ASN A 1 105 ? -0.344 3.783 -6.667 1.00 96.50 105 ASN A CA 1
ATOM 853 C C . ASN A 1 105 ? -1.747 3.266 -6.322 1.00 96.50 105 ASN A C 1
ATOM 855 O O . ASN A 1 105 ? -2.353 3.726 -5.355 1.00 96.50 105 ASN A O 1
ATOM 859 N N . LYS A 1 106 ? -2.272 2.287 -7.071 1.00 95.62 106 LYS A N 1
ATOM 860 C CA . LYS A 1 106 ? -3.564 1.660 -6.744 1.00 95.62 106 LYS A CA 1
ATOM 861 C C . LYS A 1 106 ? -3.520 0.934 -5.398 1.00 95.62 106 LYS A C 1
ATOM 863 O O . LYS A 1 106 ? -4.477 1.038 -4.630 1.00 95.62 106 LYS A O 1
ATOM 868 N N . GLN A 1 107 ? -2.429 0.224 -5.108 1.00 96.31 107 GLN A N 1
ATOM 869 C CA . GLN A 1 107 ? -2.224 -0.439 -3.817 1.00 96.31 107 GLN A CA 1
ATOM 870 C C . GLN A 1 107 ? -2.164 0.583 -2.677 1.00 96.31 107 GLN A C 1
ATOM 872 O O . GLN A 1 107 ? -2.923 0.461 -1.718 1.00 96.31 107 GLN A O 1
ATOM 877 N N . LEU A 1 108 ? -1.374 1.647 -2.836 1.00 96.44 108 LEU A N 1
ATOM 878 C CA . LEU A 1 108 ? -1.257 2.722 -1.851 1.00 96.44 108 LEU A CA 1
ATOM 879 C C . LEU A 1 108 ? -2.612 3.375 -1.532 1.00 96.44 108 LEU A C 1
ATOM 881 O O . LEU A 1 108 ? -2.939 3.612 -0.370 1.00 96.44 108 LEU A O 1
ATOM 885 N N . GLU A 1 109 ? -3.432 3.655 -2.545 1.00 96.12 109 GLU A N 1
ATOM 886 C CA . GLU A 1 109 ? -4.766 4.227 -2.330 1.00 96.12 109 GLU A CA 1
ATOM 887 C C . GLU A 1 109 ? -5.719 3.252 -1.619 1.00 96.12 109 GLU A C 1
ATOM 889 O O . GLU A 1 109 ? -6.532 3.670 -0.789 1.00 96.12 109 GLU A O 1
ATOM 894 N N . SER A 1 110 ? -5.602 1.948 -1.885 1.00 97.12 110 SER A N 1
ATOM 895 C CA . SER A 1 110 ? -6.341 0.920 -1.143 1.00 97.12 110 SER A CA 1
ATOM 896 C C . SER A 1 110 ? -5.930 0.887 0.333 1.00 97.12 110 SER A C 1
ATOM 898 O O . SER A 1 110 ? -6.791 0.916 1.216 1.00 97.12 110 SER A O 1
ATOM 900 N N . GLU A 1 111 ? -4.628 0.902 0.617 1.00 96.44 111 GLU A N 1
ATOM 901 C CA . GLU A 1 111 ? -4.098 0.920 1.984 1.00 96.44 111 GLU A CA 1
ATOM 902 C C . GLU A 1 111 ? -4.514 2.183 2.746 1.00 96.44 111 GLU A C 1
ATOM 904 O O . GLU A 1 111 ? -4.946 2.100 3.897 1.00 96.44 111 GLU A O 1
ATOM 909 N N . LYS A 1 112 ? -4.494 3.358 2.102 1.00 96.94 112 LYS A N 1
ATOM 910 C CA . LYS A 1 112 ? -4.998 4.604 2.708 1.00 96.94 112 LYS A CA 1
ATOM 911 C C . LYS A 1 112 ? -6.468 4.497 3.112 1.00 96.94 112 LYS A C 1
ATOM 913 O O . LYS A 1 112 ? -6.845 4.968 4.188 1.00 96.94 112 LYS A O 1
ATOM 918 N N . ARG A 1 113 ? -7.308 3.871 2.280 1.00 96.62 113 ARG A N 1
ATOM 919 C CA . ARG A 1 113 ? -8.728 3.640 2.604 1.00 96.62 113 ARG A CA 1
ATOM 920 C C . ARG A 1 113 ? -8.884 2.689 3.787 1.00 96.62 113 ARG A C 1
ATOM 922 O O . ARG A 1 113 ? -9.672 2.979 4.689 1.00 96.62 113 ARG A O 1
ATOM 929 N N . GLN A 1 114 ? -8.119 1.598 3.814 1.00 96.38 114 GLN A N 1
ATOM 930 C CA . GLN A 1 114 ? -8.114 0.657 4.937 1.00 96.38 114 GLN A CA 1
ATOM 931 C C . GLN A 1 114 ? -7.677 1.340 6.236 1.00 96.38 114 GLN A C 1
ATOM 933 O O . GLN A 1 114 ? -8.375 1.240 7.244 1.00 96.38 114 GLN A O 1
ATOM 938 N N . LEU A 1 115 ? -6.594 2.120 6.198 1.00 96.69 115 LEU A N 1
ATOM 939 C CA . LEU A 1 115 ? -6.120 2.906 7.336 1.00 96.69 115 LEU A CA 1
ATOM 940 C C . LEU A 1 115 ? -7.187 3.894 7.827 1.00 96.69 115 LEU A C 1
ATOM 942 O O . LEU A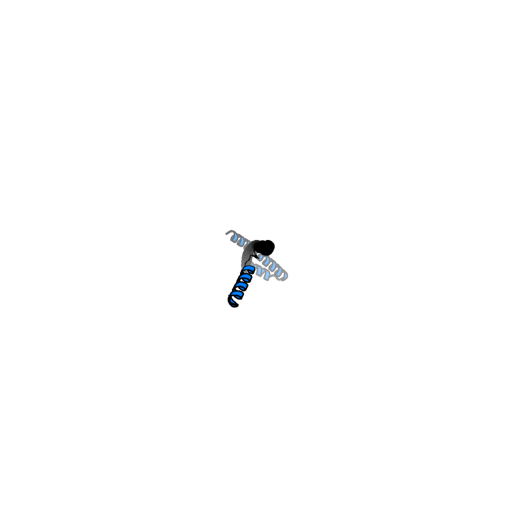 1 115 ? -7.399 4.032 9.031 1.00 96.69 115 LEU A O 1
ATOM 946 N N . GLY A 1 116 ? -7.887 4.567 6.910 1.00 97.00 116 GLY A N 1
ATOM 947 C CA . GLY A 1 116 ? -9.005 5.449 7.248 1.00 97.00 116 GLY A CA 1
ATOM 948 C C . GLY A 1 116 ? -10.145 4.716 7.964 1.00 97.00 116 GLY A C 1
ATOM 949 O O . GLY A 1 116 ? -10.680 5.224 8.950 1.00 97.00 116 GLY A O 1
ATOM 950 N N . SER A 1 117 ? -10.484 3.508 7.508 1.00 96.25 117 SER A N 1
ATOM 951 C CA . SER A 1 117 ? -11.496 2.654 8.140 1.00 96.25 117 SER A CA 1
ATOM 952 C C . SER A 1 117 ? -11.072 2.205 9.542 1.00 96.25 117 SER A C 1
ATOM 954 O O . SER A 1 117 ? -11.822 2.384 10.501 1.00 96.25 117 SER A O 1
ATOM 956 N N . LEU A 1 118 ? -9.831 1.731 9.692 1.00 96.00 118 LEU A N 1
ATOM 957 C CA . LEU A 1 118 ? -9.265 1.329 10.983 1.00 96.00 118 LEU A CA 1
ATOM 958 C C . LEU A 1 118 ? -9.235 2.489 11.984 1.00 96.00 118 LEU A C 1
ATOM 960 O O . LEU A 1 118 ? -9.583 2.307 13.147 1.00 96.00 118 LEU A O 1
ATOM 964 N N . LYS A 1 119 ? -8.891 3.706 11.544 1.00 96.44 119 LYS A N 1
ATOM 965 C CA . LYS A 1 119 ? -8.940 4.900 12.405 1.00 96.44 119 LYS A CA 1
ATOM 966 C C . LYS A 1 119 ? -10.354 5.192 12.911 1.00 96.44 119 LYS A C 1
ATOM 968 O O . LYS A 1 119 ? -10.516 5.520 14.084 1.00 96.44 119 LYS A O 1
ATOM 973 N N . LYS A 1 120 ? -11.373 5.053 12.055 1.00 95.25 120 LYS A N 1
ATOM 974 C CA . LYS A 1 120 ? -12.779 5.217 12.460 1.00 95.25 120 LYS A CA 1
ATOM 975 C C . LYS A 1 120 ? -13.209 4.139 13.454 1.00 95.25 120 LYS A C 1
ATOM 977 O O . LYS A 1 120 ? -13.843 4.465 14.451 1.00 95.25 120 LYS A O 1
ATOM 982 N N . GLN A 1 121 ? -12.829 2.884 13.215 1.00 93.00 121 GLN A N 1
ATOM 983 C CA . GLN A 1 121 ? -13.099 1.786 14.146 1.00 93.00 121 GLN A CA 1
ATOM 984 C C . GLN A 1 121 ? -12.433 2.025 15.504 1.00 93.00 121 GLN A C 1
ATOM 986 O O . GLN A 1 121 ? -13.088 1.893 16.532 1.00 93.00 121 GLN A O 1
ATOM 991 N N . LEU A 1 122 ? -11.168 2.456 15.516 1.00 94.00 122 LEU A N 1
ATOM 992 C CA . LEU A 1 122 ? -10.448 2.779 16.746 1.00 94.00 122 LEU A CA 1
ATOM 993 C C . LEU A 1 122 ? -11.123 3.915 17.525 1.00 94.00 122 LEU A C 1
ATOM 995 O O . LEU A 1 122 ? -11.242 3.827 18.743 1.00 94.00 122 LEU A O 1
ATOM 999 N N . ALA A 1 123 ? -11.584 4.964 16.839 1.00 92.62 123 ALA A N 1
ATOM 1000 C CA . ALA A 1 123 ? -12.354 6.031 17.474 1.00 92.62 123 ALA A CA 1
ATOM 1001 C C . ALA A 1 123 ? -13.669 5.501 18.074 1.00 92.62 123 ALA A C 1
ATOM 1003 O O . ALA A 1 123 ? -13.993 5.820 19.213 1.00 92.62 123 ALA A O 1
ATOM 1004 N N . GLY A 1 124 ? -14.379 4.627 17.353 1.00 89.50 124 GLY A N 1
ATOM 1005 C CA . GLY A 1 124 ? -15.577 3.960 17.866 1.00 89.50 124 GLY A CA 1
ATOM 1006 C C . GLY A 1 124 ? -15.306 3.125 19.121 1.00 89.50 124 GLY A C 1
ATOM 1007 O O . GLY A 1 124 ? -16.051 3.223 20.090 1.00 89.50 124 GLY A O 1
ATOM 1008 N N . ILE A 1 125 ? -14.210 2.360 19.140 1.00 91.19 125 ILE A N 1
ATOM 1009 C CA . ILE A 1 125 ? -13.796 1.567 20.308 1.00 91.19 125 ILE A CA 1
ATOM 1010 C C . ILE A 1 125 ? -13.468 2.471 21.499 1.00 91.19 125 ILE A C 1
ATOM 1012 O O . ILE A 1 125 ? -13.888 2.171 22.612 1.00 91.19 125 ILE A O 1
ATOM 1016 N N . LYS A 1 126 ? -12.764 3.589 21.285 1.00 90.94 126 LYS A N 1
ATOM 1017 C CA . LYS A 1 126 ? -12.479 4.555 22.359 1.00 90.94 126 LYS A CA 1
ATOM 1018 C C . LYS A 1 126 ? -13.760 5.133 22.957 1.00 90.94 126 LYS A C 1
ATOM 1020 O O . LYS A 1 126 ? -13.904 5.132 24.172 1.00 90.94 126 LYS A O 1
ATOM 1025 N N . ASN A 1 127 ? -14.713 5.526 22.115 1.00 87.56 127 ASN A N 1
ATOM 1026 C CA . ASN A 1 127 ? -16.003 6.032 22.583 1.00 87.56 127 ASN A CA 1
ATOM 1027 C C . ASN A 1 127 ? -16.782 4.966 23.373 1.00 87.56 127 ASN A C 1
ATOM 1029 O O . ASN A 1 127 ? -17.402 5.276 24.387 1.00 87.56 127 ASN A O 1
ATOM 1033 N N . LEU A 1 128 ? -16.744 3.702 22.930 1.00 84.69 128 LEU A N 1
ATOM 1034 C CA . LEU A 1 128 ? -17.347 2.591 23.672 1.00 84.69 128 LEU A CA 1
ATOM 1035 C C . LEU A 1 128 ? -16.661 2.373 25.023 1.00 84.69 128 LEU A C 1
ATOM 1037 O O . LEU A 1 128 ? -17.352 2.152 26.013 1.00 84.69 128 LEU A O 1
ATOM 1041 N N . GLN A 1 129 ? -15.332 2.466 25.078 1.00 87.44 129 GLN A N 1
ATOM 1042 C CA . GLN A 1 129 ? -14.587 2.353 26.329 1.00 87.44 129 GLN A CA 1
ATOM 1043 C C . GLN A 1 129 ? -14.986 3.461 27.309 1.00 87.44 129 GLN A C 1
ATOM 1045 O O . GLN A 1 129 ? -15.322 3.165 28.449 1.00 87.44 129 GLN A O 1
ATOM 1050 N N . GLU A 1 130 ? -15.049 4.713 26.853 1.00 87.56 130 GLU A N 1
ATOM 1051 C CA . GLU A 1 130 ? -15.499 5.838 27.681 1.00 87.56 130 GLU A CA 1
ATOM 1052 C C . GLU A 1 130 ? -16.937 5.640 28.188 1.00 87.56 130 GLU A C 1
ATOM 1054 O O . GLU A 1 130 ? -17.239 5.934 29.346 1.00 87.56 130 GLU A O 1
ATOM 1059 N N . ALA A 1 131 ? -17.830 5.105 27.350 1.00 83.56 131 ALA A N 1
ATOM 1060 C CA . ALA A 1 131 ? -19.198 4.788 27.752 1.00 83.56 131 ALA A CA 1
ATOM 1061 C C . ALA A 1 131 ? -19.249 3.674 28.813 1.00 83.56 131 ALA A C 1
ATOM 1063 O O . ALA A 1 131 ? -20.015 3.780 29.772 1.00 83.56 131 ALA A O 1
ATOM 1064 N N . ILE A 1 132 ? -18.423 2.632 28.673 1.00 85.06 132 ILE A N 1
ATOM 1065 C CA . ILE A 1 132 ? -18.290 1.552 29.663 1.00 85.06 132 ILE A CA 1
ATOM 1066 C C . ILE A 1 132 ? -17.739 2.097 30.983 1.00 85.06 132 ILE A C 1
ATOM 1068 O O . ILE A 1 132 ? -18.268 1.770 32.045 1.00 85.06 132 ILE A O 1
ATOM 1072 N N . ASP A 1 133 ? -16.718 2.950 30.935 1.00 87.69 133 ASP A N 1
ATOM 1073 C CA . ASP A 1 133 ? -16.103 3.532 32.128 1.00 87.69 133 ASP A CA 1
ATOM 1074 C C . ASP A 1 133 ? -17.105 4.408 32.890 1.00 87.69 133 ASP A C 1
ATOM 1076 O O . ASP A 1 133 ? -17.256 4.263 34.106 1.00 87.69 133 ASP A O 1
ATOM 1080 N N . LYS A 1 134 ? -17.872 5.244 32.174 1.00 85.00 134 LYS A N 1
ATOM 1081 C CA . LYS A 1 134 ? -18.990 6.005 32.754 1.00 85.00 134 LYS A CA 1
ATOM 1082 C C . LYS A 1 134 ? -20.037 5.082 33.367 1.00 85.00 134 LYS A C 1
ATOM 1084 O O . LYS A 1 134 ? -20.429 5.280 34.516 1.00 85.00 134 LYS A O 1
ATOM 1089 N N . TYR A 1 135 ? -20.476 4.065 32.623 1.00 84.56 135 TYR A N 1
ATOM 1090 C CA . TYR A 1 135 ? -21.469 3.104 33.097 1.00 84.56 135 TYR A CA 1
ATOM 1091 C C . TYR A 1 135 ? -21.023 2.431 34.405 1.00 84.56 135 TYR A C 1
ATOM 1093 O O . TYR A 1 135 ? -21.789 2.366 35.371 1.00 84.56 135 TYR A O 1
ATOM 1101 N N . ASN A 1 136 ? -19.768 1.982 34.464 1.00 84.50 136 ASN A N 1
ATOM 1102 C CA . ASN A 1 136 ? -19.190 1.349 35.644 1.00 84.50 136 ASN A CA 1
ATOM 1103 C C . ASN A 1 136 ? -19.104 2.324 36.822 1.00 84.50 136 ASN A C 1
ATOM 1105 O O . ASN A 1 136 ? -19.510 1.968 37.929 1.00 84.50 136 ASN A O 1
ATOM 1109 N N . ALA A 1 137 ? -18.637 3.554 36.589 1.00 86.06 137 ALA A N 1
ATOM 1110 C CA . ALA A 1 137 ? -18.549 4.581 37.622 1.00 86.06 137 ALA A CA 1
ATOM 1111 C C . ALA A 1 137 ? -19.922 4.871 38.249 1.00 86.06 137 ALA A C 1
ATOM 1113 O O . ALA A 1 137 ? -20.069 4.783 39.468 1.00 86.06 137 ALA A O 1
ATOM 1114 N N . TYR A 1 138 ? -20.952 5.115 37.430 1.00 84.75 138 TYR A N 1
ATOM 1115 C CA . TYR A 1 138 ? -22.313 5.352 37.922 1.00 84.75 138 TYR A CA 1
ATOM 1116 C C . TYR A 1 138 ? -22.886 4.148 38.665 1.00 84.75 138 TYR A C 1
ATOM 1118 O O . TYR A 1 138 ? -23.469 4.312 39.738 1.00 84.75 138 TYR A O 1
ATOM 1126 N N . THR A 1 139 ? -22.702 2.941 38.124 1.00 82.06 139 THR A N 1
ATOM 1127 C CA . THR A 1 139 ? -23.197 1.706 38.745 1.00 82.06 139 THR A CA 1
ATOM 1128 C C . THR A 1 139 ? -22.598 1.524 40.142 1.00 82.06 139 THR A C 1
ATOM 1130 O O . THR A 1 139 ? -23.323 1.238 41.098 1.00 82.06 139 THR A O 1
ATOM 1133 N N . ILE A 1 140 ? -21.285 1.739 40.280 1.00 84.31 140 ILE A N 1
ATOM 1134 C CA . ILE A 1 140 ? -20.573 1.640 41.559 1.00 84.31 140 ILE A CA 1
ATOM 1135 C C . ILE A 1 140 ? -21.048 2.724 42.528 1.00 84.31 140 ILE A C 1
ATOM 1137 O O . ILE A 1 140 ? -21.399 2.403 43.664 1.00 84.31 140 ILE A O 1
ATOM 1141 N N . SER A 1 141 ? -21.109 3.987 42.097 1.00 87.75 141 SER A N 1
ATOM 1142 C CA . SER A 1 141 ? -21.552 5.093 42.955 1.00 87.75 141 SER A CA 1
ATOM 1143 C C . SER A 1 141 ? -22.993 4.915 43.433 1.00 87.75 141 SER A C 1
ATOM 1145 O O . SER A 1 141 ? -23.285 5.152 44.605 1.00 87.75 141 SER A O 1
ATOM 1147 N N . TYR A 1 142 ? -23.892 4.440 42.566 1.00 88.25 142 TYR A N 1
ATOM 1148 C CA . TYR A 1 142 ? -25.265 4.125 42.953 1.00 88.25 142 TYR A CA 1
ATOM 1149 C C . TYR A 1 142 ? -25.306 3.007 43.996 1.00 88.25 142 TYR A C 1
ATOM 1151 O O . TYR A 1 142 ? -25.953 3.153 45.033 1.00 88.25 142 TYR A O 1
ATOM 1159 N N . ALA A 1 143 ? -24.588 1.905 43.754 1.00 85.94 143 ALA A N 1
ATOM 1160 C CA . ALA A 1 143 ? -24.535 0.784 44.685 1.00 85.94 143 ALA A CA 1
ATOM 1161 C C . ALA A 1 143 ? -24.004 1.212 46.062 1.00 85.94 143 ALA A C 1
ATOM 1163 O O . ALA A 1 143 ? -24.607 0.880 47.082 1.00 85.94 143 ALA A O 1
ATOM 1164 N N . GLN A 1 144 ? -22.931 2.009 46.091 1.00 88.50 144 GLN A N 1
ATOM 1165 C CA . GLN A 1 144 ? -22.394 2.602 47.318 1.00 88.50 144 GLN A CA 1
ATOM 1166 C C . GLN A 1 144 ? -23.433 3.480 48.026 1.00 88.50 144 GLN A C 1
ATOM 1168 O O . GLN A 1 144 ? -23.605 3.361 49.237 1.00 88.50 144 GLN A O 1
ATOM 1173 N N . GLY A 1 145 ? -24.169 4.309 47.279 1.00 91.44 145 GLY A N 1
ATOM 1174 C CA . GLY A 1 145 ? -25.247 5.138 47.818 1.00 91.44 145 GLY A CA 1
ATOM 1175 C C . GLY A 1 145 ? -26.381 4.320 48.440 1.00 91.44 145 GLY A C 1
ATOM 1176 O O . GLY A 1 145 ? -26.826 4.627 49.546 1.00 91.44 145 GLY A O 1
ATOM 1177 N N . VAL A 1 146 ? -26.819 3.239 47.784 1.00 90.75 146 VAL A N 1
ATOM 1178 C CA . VAL A 1 146 ? -27.854 2.345 48.329 1.00 90.75 146 VAL A CA 1
ATOM 1179 C C . VAL A 1 146 ? -27.362 1.655 49.595 1.00 90.75 146 VAL A C 1
ATOM 1181 O O . VAL A 1 146 ? -28.081 1.657 50.592 1.00 90.75 146 VAL A O 1
ATOM 1184 N N . ILE A 1 147 ? -26.137 1.124 49.591 1.00 89.44 147 ILE A N 1
ATOM 1185 C CA . ILE A 1 147 ? -25.523 0.476 50.758 1.00 89.44 147 ILE A CA 1
ATOM 1186 C C . ILE A 1 147 ? -25.413 1.456 51.934 1.00 89.44 147 ILE A C 1
ATOM 1188 O O . ILE A 1 147 ? -25.745 1.093 53.059 1.00 89.44 147 ILE A O 1
ATOM 1192 N N . ALA A 1 148 ? -24.997 2.700 51.690 1.00 92.06 148 ALA A N 1
ATOM 1193 C CA . ALA A 1 148 ? -24.861 3.727 52.724 1.00 92.06 148 ALA A CA 1
ATOM 1194 C C . ALA A 1 148 ? -26.206 4.311 53.202 1.00 92.06 148 ALA A C 1
ATOM 1196 O O . ALA A 1 148 ? -26.268 4.927 54.265 1.00 92.06 148 ALA A O 1
ATOM 1197 N N . SER A 1 149 ? -27.287 4.136 52.436 1.00 94.62 149 SER A N 1
ATOM 1198 C CA . SER A 1 149 ? -28.600 4.693 52.775 1.00 94.62 149 SER A CA 1
ATOM 1199 C C . SER A 1 149 ? -29.197 4.066 54.048 1.00 94.62 149 SER A C 1
ATOM 1201 O O . SER A 1 149 ? -28.974 2.883 54.313 1.00 94.62 149 SER A O 1
ATOM 1203 N N . PRO A 1 150 ? -30.061 4.782 54.796 1.00 95.75 150 PRO A N 1
ATOM 1204 C CA . PRO A 1 150 ? -30.748 4.220 55.965 1.00 95.75 150 PRO A CA 1
ATOM 1205 C C . PRO A 1 150 ? -31.579 2.964 55.661 1.00 95.75 150 PRO A C 1
ATOM 1207 O O . PRO A 1 150 ? -31.747 2.094 56.513 1.00 95.75 150 PRO A O 1
ATOM 1210 N N . SER A 1 151 ? -32.138 2.854 54.453 1.00 92.81 151 SER A N 1
ATOM 1211 C CA . SER A 1 151 ? -32.847 1.651 54.004 1.00 92.81 151 SER A CA 1
ATOM 1212 C C . SER A 1 151 ? -31.897 0.491 53.708 1.00 92.81 151 SER A C 1
ATOM 1214 O O . SER A 1 151 ? -32.204 -0.643 54.064 1.00 92.81 151 SER A O 1
ATOM 1216 N N . GLY A 1 152 ? -30.741 0.762 53.094 1.00 93.19 152 GLY A N 1
ATOM 1217 C CA . GLY A 1 152 ? -29.733 -0.262 52.818 1.00 93.19 152 GLY A CA 1
ATOM 1218 C C . GLY A 1 152 ? -29.088 -0.780 54.096 1.00 93.19 152 GLY A C 1
ATOM 1219 O O . GLY A 1 152 ? -29.006 -1.988 54.280 1.00 93.19 152 GLY A O 1
ATOM 1220 N N . GLN A 1 153 ? -28.732 0.115 55.019 1.00 95.69 153 GLN A N 1
ATOM 1221 C CA . GLN A 1 153 ? -28.197 -0.246 56.335 1.00 95.69 153 GLN A CA 1
ATOM 1222 C C . GLN A 1 153 ? -29.175 -1.113 57.137 1.00 95.69 153 GLN A C 1
ATOM 1224 O O . GLN A 1 153 ? -28.765 -2.123 57.701 1.00 95.69 153 GLN A O 1
ATOM 1229 N N . ARG A 1 154 ? -30.480 -0.794 57.116 1.00 96.44 154 ARG A N 1
ATOM 1230 C CA . ARG A 1 154 ? -31.507 -1.656 57.727 1.00 96.44 154 ARG A CA 1
ATOM 1231 C C . ARG A 1 154 ? -31.532 -3.050 57.112 1.00 96.44 154 ARG A C 1
ATOM 1233 O O . ARG A 1 154 ? -31.480 -4.025 57.850 1.00 96.44 154 ARG A O 1
ATOM 1240 N N . LYS A 1 155 ? -31.542 -3.158 55.780 1.00 94.31 155 LYS A N 1
ATOM 1241 C CA . LYS A 1 155 ? -31.542 -4.466 55.109 1.00 94.31 155 LYS A CA 1
ATOM 1242 C C . LYS A 1 155 ? -30.261 -5.260 55.392 1.00 94.31 155 LYS A C 1
ATOM 1244 O O . LYS A 1 155 ? -30.325 -6.470 55.565 1.00 94.31 155 LYS A O 1
ATOM 1249 N N . ILE A 1 156 ? -29.106 -4.598 55.475 1.00 93.81 156 ILE A N 1
ATOM 1250 C CA . ILE A 1 156 ? -27.838 -5.234 55.865 1.00 93.81 156 ILE A CA 1
ATOM 1251 C C . ILE A 1 156 ? -27.922 -5.773 57.296 1.00 93.81 156 ILE A C 1
ATOM 1253 O O . ILE A 1 156 ? -27.506 -6.906 57.527 1.00 93.81 156 ILE A O 1
ATOM 1257 N N . GLN A 1 157 ? -28.497 -5.009 58.228 1.00 95.56 157 GLN A N 1
ATOM 1258 C CA . GLN A 1 157 ? -28.699 -5.452 59.607 1.00 95.56 157 GLN A CA 1
ATOM 1259 C C . GLN A 1 157 ? -29.665 -6.644 59.684 1.00 95.56 157 GLN A C 1
ATOM 1261 O O . GLN A 1 157 ? -29.325 -7.651 60.292 1.00 95.56 157 GLN A O 1
ATOM 1266 N N . GLU A 1 158 ? -30.800 -6.595 58.977 1.00 96.06 158 GLU A N 1
ATOM 1267 C CA . GLU A 1 158 ? -31.748 -7.720 58.881 1.00 96.06 158 GLU A CA 1
ATOM 1268 C C . GLU A 1 158 ? -31.065 -9.008 58.399 1.00 96.06 158 GLU A C 1
ATOM 1270 O O . GLU A 1 158 ? -31.324 -10.092 58.915 1.00 96.06 158 GLU A O 1
ATOM 1275 N N . ILE A 1 159 ? -30.169 -8.898 57.413 1.00 95.06 159 ILE A N 1
ATOM 1276 C CA . ILE A 1 159 ? -29.383 -10.029 56.908 1.00 95.06 159 ILE A CA 1
ATOM 1277 C C . ILE A 1 159 ? -28.358 -10.492 57.953 1.00 95.06 159 ILE A C 1
ATOM 1279 O O . ILE A 1 159 ? -28.149 -11.696 58.125 1.00 95.06 159 ILE A O 1
ATOM 1283 N N . ALA A 1 160 ? -27.698 -9.556 58.637 1.00 93.44 160 ALA A N 1
ATOM 1284 C CA . ALA A 1 160 ? -26.710 -9.854 59.668 1.00 93.44 160 ALA A CA 1
ATOM 1285 C C . ALA A 1 160 ? -27.326 -10.609 60.855 1.00 93.44 160 ALA A C 1
ATOM 1287 O O . ALA A 1 160 ? -26.677 -11.521 61.377 1.00 93.44 160 ALA A O 1
ATOM 1288 N N . ASP A 1 161 ? -28.576 -10.292 61.196 1.00 96.38 161 ASP A N 1
ATOM 1289 C CA . ASP A 1 161 ? -29.333 -10.863 62.313 1.00 96.38 161 ASP A CA 1
ATOM 1290 C C . ASP A 1 161 ? -29.900 -12.267 62.028 1.00 96.38 161 ASP A C 1
ATOM 1292 O O . ASP A 1 161 ? -30.358 -12.944 62.946 1.00 96.38 161 ASP A O 1
ATOM 1296 N N . LEU A 1 162 ? -29.847 -12.759 60.781 1.00 95.88 162 LEU A N 1
ATOM 1297 C CA . LEU A 1 162 ? -30.252 -14.136 60.465 1.00 95.88 162 LEU A CA 1
ATOM 1298 C C . LEU A 1 162 ? -29.386 -15.155 61.228 1.00 95.88 162 LEU A C 1
ATOM 1300 O O . LEU A 1 162 ? -28.182 -14.971 61.394 1.00 95.88 162 LEU A O 1
ATOM 1304 N N . GLU A 1 163 ? -29.945 -16.292 61.636 1.00 92.75 163 GLU A N 1
ATOM 1305 C CA . GLU A 1 163 ? -29.145 -17.330 62.310 1.00 92.75 163 GLU A CA 1
ATOM 1306 C C . GLU A 1 163 ? -28.464 -18.281 61.313 1.00 92.75 163 GLU A C 1
ATOM 1308 O O . GLU A 1 163 ? -27.306 -18.668 61.478 1.00 92.75 163 GLU A O 1
ATOM 1313 N N . SER A 1 164 ? -29.148 -18.626 60.219 1.00 96.69 164 SER A N 1
ATOM 1314 C CA . SER A 1 164 ? -28.638 -19.588 59.239 1.00 96.69 164 SER A CA 1
ATOM 1315 C C . SER A 1 164 ? -27.650 -18.956 58.260 1.00 96.69 164 SER A C 1
ATOM 1317 O O . SER A 1 164 ? -27.988 -18.063 57.480 1.00 96.69 164 SER A O 1
ATOM 1319 N N . SER A 1 165 ? -26.434 -19.505 58.190 1.00 92.06 165 SER A N 1
ATOM 1320 C CA . SER A 1 165 ? -25.434 -19.079 57.202 1.00 92.06 165 SER A CA 1
ATOM 1321 C C . SER A 1 165 ? -25.881 -19.311 55.754 1.00 92.06 165 SER A C 1
ATOM 1323 O O . SER A 1 165 ? -25.450 -18.589 54.856 1.00 92.06 165 SER A O 1
ATOM 1325 N N . ALA A 1 166 ? -26.734 -20.310 55.505 1.00 93.81 166 ALA A N 1
ATOM 1326 C CA . ALA A 1 166 ? -27.288 -20.555 54.175 1.00 93.81 166 ALA A CA 1
ATOM 1327 C C . ALA A 1 166 ? -28.277 -19.450 53.774 1.00 93.81 166 ALA A C 1
ATOM 1329 O O . ALA A 1 166 ? -28.192 -18.934 52.660 1.00 93.81 166 ALA A O 1
ATOM 1330 N N . GLN A 1 167 ? -29.143 -19.033 54.704 1.00 93.00 167 GLN A N 1
ATOM 1331 C CA . GLN A 1 167 ? -30.076 -17.925 54.485 1.00 93.00 167 GLN A CA 1
ATOM 1332 C C . GLN A 1 167 ? -29.336 -16.595 54.308 1.00 93.00 167 GLN A C 1
ATOM 1334 O O . GLN A 1 167 ? -29.650 -15.865 53.373 1.00 93.00 167 GLN A O 1
ATOM 1339 N N . LYS A 1 168 ? -28.284 -16.323 55.099 1.00 94.00 168 LYS A N 1
ATOM 1340 C CA . LYS A 1 168 ? -27.431 -15.133 54.904 1.00 94.00 168 LYS A CA 1
ATOM 1341 C C . LYS A 1 168 ? -26.882 -15.046 53.490 1.00 94.00 168 LYS A C 1
ATOM 1343 O O . LYS A 1 168 ? -27.030 -14.023 52.836 1.00 94.00 168 LYS A O 1
ATOM 1348 N N . ARG A 1 169 ? -26.261 -16.122 52.994 1.00 90.06 169 ARG A N 1
ATOM 1349 C CA . ARG A 1 169 ? -25.690 -16.138 51.638 1.00 90.06 169 ARG A CA 1
ATOM 1350 C C . ARG A 1 169 ? -26.753 -15.901 50.566 1.00 90.06 169 ARG A C 1
ATOM 1352 O O . ARG A 1 169 ? -26.487 -15.174 49.613 1.00 90.06 169 ARG A O 1
ATOM 1359 N N . HIS A 1 170 ? -27.938 -16.489 50.730 1.00 94.31 170 HIS A N 1
ATOM 1360 C CA . HIS A 1 170 ? -29.047 -16.293 49.802 1.00 94.31 170 HIS A CA 1
ATOM 1361 C C . HIS A 1 170 ? -29.530 -14.836 49.781 1.00 94.31 170 HIS A C 1
ATOM 1363 O O . HIS A 1 170 ? -29.595 -14.231 48.712 1.00 94.31 170 HIS A O 1
ATOM 1369 N N . GLU A 1 171 ? -29.788 -14.246 50.950 1.00 94.94 171 GLU A N 1
ATOM 1370 C CA . GLU A 1 171 ? -30.258 -12.861 51.058 1.00 94.94 171 GLU A CA 1
ATOM 1371 C C . GLU A 1 171 ? -29.198 -11.839 50.625 1.00 94.94 171 GLU A C 1
ATOM 1373 O O . GLU A 1 171 ? -29.540 -10.851 49.980 1.00 94.94 171 GLU A O 1
ATOM 1378 N N . ILE A 1 172 ? -27.907 -12.088 50.890 1.00 92.00 172 ILE A N 1
ATOM 1379 C CA . ILE A 1 172 ? -26.803 -11.277 50.343 1.00 92.00 172 ILE A CA 1
ATOM 1380 C C . ILE A 1 172 ? -26.842 -11.306 48.814 1.00 92.00 172 ILE A C 1
ATOM 1382 O O . ILE A 1 172 ? -26.737 -10.258 48.177 1.00 92.00 172 ILE A O 1
ATOM 1386 N N . GLY A 1 173 ? -27.022 -12.490 48.221 1.00 87.69 173 GLY A N 1
ATOM 1387 C CA . GLY A 1 173 ? -27.140 -12.649 46.773 1.00 87.69 173 GLY A CA 1
ATOM 1388 C C . GLY A 1 173 ? -28.330 -11.879 46.197 1.00 87.69 173 GLY A C 1
ATOM 1389 O O . GLY A 1 173 ? -28.166 -11.144 45.225 1.00 87.69 173 GLY A O 1
ATOM 1390 N N . LEU A 1 174 ? -29.506 -11.986 46.824 1.00 94.00 174 LEU A N 1
ATOM 1391 C CA . LEU A 1 174 ? -30.705 -11.244 46.420 1.00 94.00 174 LEU A CA 1
ATOM 1392 C C . LEU A 1 174 ? -30.518 -9.730 46.551 1.00 94.00 174 LEU A C 1
ATOM 1394 O O . LEU A 1 174 ? -30.892 -8.979 45.650 1.00 94.00 174 LEU A O 1
ATOM 1398 N N . PHE A 1 175 ? -29.928 -9.271 47.653 1.00 92.94 175 PHE A N 1
ATOM 1399 C CA . PHE A 1 175 ? -29.682 -7.855 47.893 1.00 92.94 175 PHE A CA 1
ATOM 1400 C C . PHE A 1 175 ? -28.692 -7.276 46.878 1.00 92.94 175 PHE A C 1
ATOM 1402 O O . PHE A 1 175 ? -28.993 -6.264 46.244 1.00 92.94 175 PHE A O 1
ATOM 1409 N N . ALA A 1 176 ? -27.566 -7.956 46.646 1.00 87.19 176 ALA A N 1
ATOM 1410 C CA . ALA A 1 176 ? -26.583 -7.563 45.642 1.00 87.19 176 ALA A CA 1
ATOM 1411 C C . ALA A 1 176 ? -27.192 -7.542 44.231 1.00 87.19 176 ALA A C 1
ATOM 1413 O O . ALA A 1 176 ? -27.062 -6.546 43.522 1.00 87.19 176 ALA A O 1
ATOM 1414 N N . PHE A 1 177 ? -27.930 -8.590 43.851 1.00 88.62 177 PHE A N 1
ATOM 1415 C CA . PHE A 1 177 ? -28.607 -8.663 42.555 1.00 88.62 177 PHE A CA 1
ATOM 1416 C C . PHE A 1 177 ? -29.597 -7.508 42.353 1.00 88.62 177 PHE A C 1
ATOM 1418 O O . PH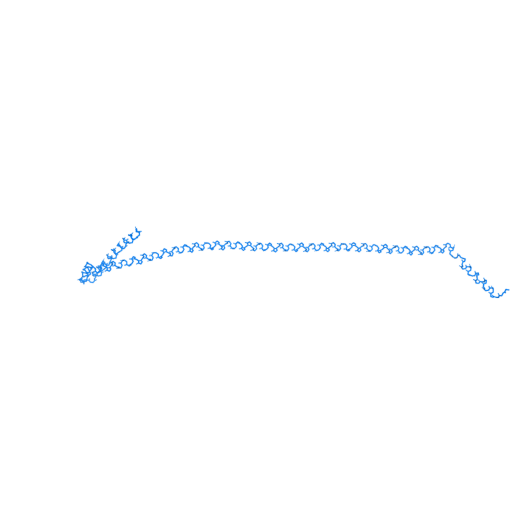E A 1 177 ? -29.612 -6.875 41.297 1.00 88.62 177 PHE A O 1
ATOM 1425 N N . ASN A 1 178 ? -30.397 -7.194 43.375 1.00 90.12 178 ASN A N 1
ATOM 1426 C CA . ASN A 1 178 ? -31.360 -6.098 43.315 1.00 90.12 178 ASN A CA 1
ATOM 1427 C C . ASN A 1 178 ? -30.677 -4.733 43.195 1.00 90.12 178 ASN A C 1
ATOM 1429 O O . ASN A 1 178 ? -31.129 -3.910 42.396 1.00 90.12 178 ASN A O 1
ATOM 1433 N N . ILE A 1 179 ? -29.581 -4.504 43.926 1.00 89.19 179 ILE A N 1
ATOM 1434 C CA . ILE A 1 179 ? -28.781 -3.280 43.793 1.00 89.19 179 ILE A CA 1
ATOM 1435 C C . ILE A 1 179 ? -28.236 -3.163 42.371 1.00 89.19 179 ILE A C 1
ATOM 1437 O O . ILE A 1 179 ? -28.435 -2.131 41.738 1.00 89.19 179 ILE A O 1
ATOM 1441 N N . THR A 1 180 ? -27.602 -4.210 41.836 1.00 83.50 180 THR A N 1
ATOM 1442 C CA . THR A 1 180 ? -27.039 -4.187 40.478 1.00 83.50 180 THR A CA 1
ATOM 1443 C C . THR A 1 180 ? -28.117 -3.954 39.421 1.00 83.50 180 THR A C 1
ATOM 1445 O O . THR A 1 180 ? -27.910 -3.170 38.497 1.00 83.50 180 THR A O 1
ATOM 1448 N N . LYS A 1 181 ? -29.294 -4.573 39.570 1.00 87.00 181 LYS A N 1
ATOM 1449 C CA . LYS A 1 181 ? -30.430 -4.373 38.660 1.00 87.00 181 LYS A CA 1
ATOM 1450 C C . LYS A 1 181 ? -30.934 -2.927 38.679 1.00 87.00 181 LYS A C 1
ATOM 1452 O O . LYS A 1 181 ? -31.189 -2.354 37.620 1.00 87.00 181 LYS A O 1
ATOM 1457 N N . GLN A 1 182 ? -31.084 -2.336 39.864 1.00 88.19 182 GLN A N 1
ATOM 1458 C CA . GLN A 1 182 ? -31.521 -0.944 40.002 1.00 88.19 182 GLN A CA 1
ATOM 1459 C C . GLN A 1 182 ? -30.461 0.034 39.493 1.00 88.19 182 GLN A C 1
ATOM 1461 O O . GLN A 1 182 ? -30.802 0.965 38.764 1.00 88.19 182 GLN A O 1
ATOM 1466 N N . ALA A 1 183 ? -29.189 -0.223 39.810 1.00 84.38 183 ALA A N 1
ATOM 1467 C CA . ALA A 1 183 ? -28.051 0.545 39.327 1.00 84.38 183 ALA A CA 1
ATOM 1468 C C . ALA A 1 183 ? -28.028 0.568 37.796 1.00 84.38 183 ALA A C 1
ATOM 1470 O O . ALA A 1 183 ? -28.069 1.641 37.208 1.00 84.38 183 ALA A O 1
ATOM 1471 N N . HIS A 1 184 ? -28.109 -0.602 37.153 1.00 83.06 184 HIS A N 1
ATOM 1472 C CA . HIS A 1 184 ? -28.186 -0.712 35.698 1.00 83.06 184 HIS A CA 1
ATOM 1473 C C . HIS A 1 184 ? -29.344 0.111 35.120 1.00 83.06 184 HIS A C 1
ATOM 1475 O O . HIS A 1 184 ? -29.137 0.920 34.218 1.00 83.06 184 HIS A O 1
ATOM 1481 N N . SER A 1 185 ? -30.557 -0.044 35.665 1.00 86.06 185 SER A N 1
ATOM 1482 C CA . SER A 1 185 ? -31.733 0.694 35.189 1.00 86.06 185 SER A CA 1
ATOM 1483 C C . SER A 1 185 ? -31.553 2.210 35.293 1.00 86.06 185 SER A C 1
ATOM 1485 O O . SER A 1 185 ? -31.931 2.928 34.371 1.00 86.06 185 SER A O 1
ATOM 1487 N N . LYS A 1 186 ? -30.988 2.699 36.402 1.00 84.25 186 LYS A N 1
ATOM 1488 C CA . LYS A 1 186 ? -30.771 4.132 36.637 1.00 84.25 186 LYS A CA 1
ATOM 1489 C C . LYS A 1 186 ? -29.642 4.696 35.783 1.00 84.25 186 LYS A C 1
ATOM 1491 O O . LYS A 1 186 ? -29.775 5.792 35.248 1.00 84.25 186 LYS A O 1
ATOM 1496 N N . THR A 1 187 ? -28.570 3.935 35.596 1.00 80.25 187 THR A N 1
ATOM 1497 C CA . THR A 1 187 ? -27.464 4.322 34.720 1.00 80.25 187 THR A CA 1
ATOM 1498 C C . THR A 1 187 ? -27.908 4.394 33.260 1.00 80.25 187 THR A C 1
ATOM 1500 O O . THR A 1 187 ? -27.565 5.350 32.573 1.00 80.25 187 THR A O 1
ATOM 1503 N N . MET A 1 188 ? -28.725 3.448 32.784 1.00 81.62 188 MET A N 1
ATOM 1504 C CA . MET A 1 188 ? -29.273 3.502 31.422 1.00 81.62 188 MET A CA 1
ATOM 1505 C C . MET A 1 188 ? -30.207 4.702 31.209 1.00 81.62 188 MET A C 1
ATOM 1507 O O . MET A 1 188 ? -30.204 5.288 30.128 1.00 81.62 188 MET A O 1
ATOM 1511 N N . GLU A 1 189 ? -30.977 5.089 32.230 1.00 85.75 189 GLU A N 1
ATOM 1512 C CA . GLU A 1 189 ? -31.818 6.294 32.213 1.00 85.75 189 GLU A CA 1
ATOM 1513 C C . GLU A 1 189 ? -30.957 7.566 32.099 1.00 85.75 189 GLU A C 1
ATOM 1515 O O . GLU A 1 189 ? -31.173 8.368 31.194 1.00 85.75 189 GLU A O 1
ATOM 1520 N N . GLN A 1 190 ? -29.901 7.694 32.911 1.00 80.62 190 GLN A N 1
ATOM 1521 C CA . GLN A 1 190 ? -28.972 8.831 32.833 1.00 80.62 190 GLN A CA 1
ATOM 1522 C C . GLN A 1 190 ? -28.222 8.915 31.500 1.00 80.62 190 GLN A C 1
ATOM 1524 O O . GLN A 1 190 ? -28.145 9.991 30.914 1.00 80.62 190 GLN A O 1
ATOM 1529 N N . ILE A 1 191 ? -27.700 7.794 30.990 1.00 75.56 191 ILE A N 1
ATOM 1530 C CA . ILE A 1 191 ? -27.011 7.765 29.688 1.00 75.56 191 ILE A CA 1
ATOM 1531 C C . ILE A 1 191 ? -27.968 8.199 28.570 1.00 75.56 191 ILE A C 1
ATOM 1533 O O . ILE A 1 191 ? -27.578 8.934 27.664 1.00 75.56 191 ILE A O 1
ATOM 1537 N N . LYS A 1 192 ? -29.235 7.772 28.633 1.00 80.94 192 LYS A N 1
ATOM 1538 C CA . LYS A 1 192 ? -30.260 8.184 27.671 1.00 80.94 192 LYS A CA 1
ATOM 1539 C C . LYS A 1 192 ? -30.544 9.685 27.751 1.00 80.94 192 LYS A C 1
ATOM 1541 O O . LYS A 1 192 ? -30.700 10.314 26.708 1.00 80.94 192 LYS A O 1
ATOM 1546 N N . ASP A 1 193 ? -30.607 10.257 28.947 1.00 81.88 193 ASP A N 1
ATOM 1547 C CA . ASP A 1 193 ? -30.834 11.693 29.128 1.00 81.88 193 ASP A CA 1
ATOM 1548 C C . ASP A 1 193 ? -29.645 12.533 28.636 1.00 81.88 193 ASP A C 1
ATOM 1550 O O . ASP A 1 193 ? -29.850 13.587 28.038 1.00 81.88 193 ASP A O 1
ATOM 1554 N N . GLU A 1 194 ? -28.411 12.057 28.827 1.00 74.69 194 GLU A N 1
ATOM 1555 C CA . GLU A 1 194 ? -27.199 12.712 28.315 1.00 74.69 194 GLU A CA 1
ATOM 1556 C C . GLU A 1 194 ? -27.100 12.680 26.784 1.00 74.69 194 GLU A C 1
ATOM 1558 O O . GLU A 1 194 ? -26.622 13.641 26.193 1.00 74.69 194 GLU A O 1
ATOM 1563 N N . LEU A 1 195 ? -27.571 11.611 26.131 1.00 68.19 195 LEU A N 1
ATOM 1564 C CA . LEU A 1 195 ? -27.576 11.494 24.665 1.00 68.19 195 LEU A CA 1
ATOM 1565 C C . LEU A 1 195 ? -28.641 12.363 23.973 1.00 68.19 195 LEU A C 1
ATOM 1567 O O . LEU A 1 195 ? -28.557 12.563 22.763 1.00 68.19 195 LEU A O 1
ATOM 1571 N N . ASN A 1 196 ? -29.648 12.844 24.710 1.00 69.00 196 ASN A N 1
ATOM 1572 C CA . ASN A 1 196 ? -30.750 13.663 24.185 1.00 69.00 196 ASN A CA 1
ATOM 1573 C C . ASN A 1 196 ? -30.604 15.168 24.495 1.00 69.00 196 ASN A C 1
ATOM 1575 O O . ASN A 1 196 ? -31.531 15.931 24.213 1.00 69.00 196 ASN A O 1
ATOM 1579 N N . ARG A 1 197 ? -29.486 15.591 25.096 1.00 52.47 197 ARG A N 1
ATOM 1580 C CA . ARG A 1 197 ? -29.135 16.996 25.365 1.00 52.47 197 ARG A CA 1
ATOM 1581 C C . ARG A 1 197 ? -28.128 17.511 24.346 1.00 52.47 197 ARG A C 1
ATOM 1583 O O . ARG A 1 197 ? -28.229 18.714 24.023 1.00 52.47 197 ARG A O 1
#

Foldseek 3Di:
DDPVVVVVVVVVVVVVVVVPPPPVPVVVVVVVVVVVVVVVVVVVVVVVVVVVVVVVVVVVVVVVVVVVVVVVVVVVVVVVVVVVVVVVVVVVVVVVVVVVVVVVVVVVVVVVVVVVVVVVVVVVVVVVVVLVVLLVVQLVVQLVVCCPDPNNVVLVVVLVPDPDPVSSVVSVVVSVVVSSVVSNVVSVVVVVVVVVD

Sequence (197 aa):
MTEDELRIKKLRLEIDELAKSSWKKPAYLTIIVSAITVIISVGFGLVQYYKQVDQQNVQTIEKLEKERDNVKLEKHDAEIAK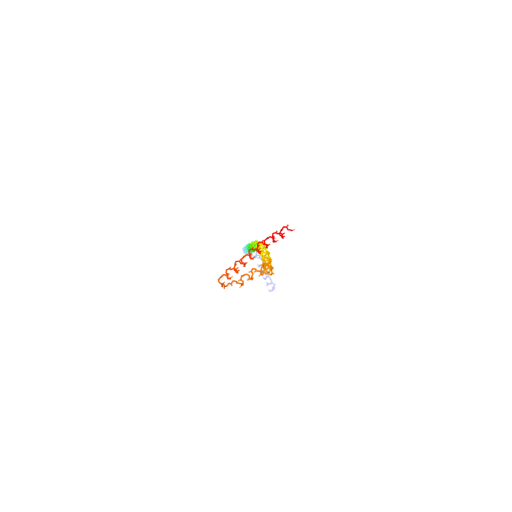AQYELLIKDTEKAEIQQQLLVTNKQLESEKRQLGSLKKQLAGIKNLQEAIDKYNAYTISYAQGVIASPSGQRKIQEIADLESSAQKRHEIGLFAFNITKQAHSKTMEQIKDELNR

pLDDT: mean 81.92, std 13.13, range [50.31, 97.12]

Radius of gyration: 70.71 Å; chains: 1; bounding box: 137×38×173 Å

Secondary structure (DSSP, 8-state):
--HHHHHHHHHHHHHHHHHTTGGGSHHHHHHHHHHHHHHHHHHHHHHHHHHHHHHHHHHHHHHHHHHHHHHHHHHHHHHHHHHHHHHHHHHHHHHHHHHHHHHHHHHHHHHHHHHHHHHHHHHHHHHHHHHHHHHHHHHHHHHHHHHHSHHHHHHHHHHHT-S-HHHHHHHHHHHHHHHHHHHHHHHHHHHHHHHT-